Protein AF-A0A956E1Y5-F1 (afdb_monomer_lite)

Sequence (200 aa):
MRLKVLATNNNRGTMSEDMSEGKNVLAARLDEIHAIIKALEEEKRSIYAKALEGEDIGREVPEFMLEVLARPAPPQIEFPITIRGVAFGDRTALVKNADTGRLVKVRPCSGEQTYIGVMIGDVSLGSSFGFNRQTQVATIRPSYGNPVMWVPALGRFVLGVESWWGTVEAEDDMHDITDEDIANSPGLALLRRLTGDGAS

Radius of gyration: 30.17 Å; chains: 1; bounding box: 43×46×118 Å

pLDDT: mean 79.96, std 16.62, range [26.14, 97.88]

Structure (mmCIF, N/CA/C/O backbone):
data_AF-A0A956E1Y5-F1
#
_entry.id   AF-A0A956E1Y5-F1
#
loop_
_atom_site.group_PDB
_atom_site.id
_atom_site.type_symbol
_atom_site.label_atom_id
_atom_site.label_alt_id
_atom_site.label_comp_id
_atom_site.label_asym_id
_atom_site.label_entity_id
_atom_site.label_seq_id
_atom_site.pdbx_PDB_ins_code
_atom_site.Cartn_x
_atom_site.Cartn_y
_atom_site.Cartn_z
_atom_site.occupancy
_atom_site.B_iso_or_equiv
_atom_site.auth_seq_id
_atom_site.auth_comp_id
_atom_site.auth_asym_id
_atom_site.auth_atom_id
_atom_site.pdbx_PDB_model_num
ATOM 1 N N . MET A 1 1 ? 13.579 13.297 91.942 1.00 36.72 1 MET A N 1
ATOM 2 C CA . MET A 1 1 ? 13.982 13.809 90.614 1.00 36.72 1 MET A CA 1
ATOM 3 C C . MET A 1 1 ? 12.759 13.719 89.702 1.00 36.72 1 MET A C 1
ATOM 5 O O . MET A 1 1 ? 12.234 12.629 89.532 1.00 36.72 1 MET A O 1
ATOM 9 N N . ARG A 1 2 ? 12.203 14.861 89.273 1.00 37.66 2 ARG A N 1
ATOM 10 C CA . ARG A 1 2 ? 11.003 14.957 88.415 1.00 37.66 2 ARG A CA 1
ATOM 11 C C . ARG A 1 2 ? 11.401 14.740 86.954 1.00 37.66 2 ARG A C 1
ATOM 13 O O . ARG A 1 2 ? 12.364 15.368 86.534 1.00 37.66 2 ARG A O 1
ATOM 20 N N . LEU A 1 3 ? 10.599 14.018 86.171 1.00 26.14 3 LEU A N 1
ATOM 21 C CA . LEU A 1 3 ? 10.461 14.301 84.739 1.00 26.14 3 LEU A CA 1
ATOM 22 C C . LEU A 1 3 ? 9.062 13.918 84.243 1.00 26.14 3 LEU A C 1
ATOM 24 O O . LEU A 1 3 ? 8.647 12.765 84.285 1.00 26.14 3 LEU A O 1
ATOM 28 N N . LYS A 1 4 ? 8.335 14.963 83.831 1.00 36.84 4 LYS A N 1
ATOM 29 C CA . LYS A 1 4 ? 7.084 14.924 83.076 1.00 36.84 4 LYS A CA 1
ATOM 30 C C . LYS A 1 4 ? 7.361 14.293 81.710 1.00 36.84 4 LYS A C 1
ATOM 32 O O . LYS A 1 4 ? 8.259 14.763 81.017 1.00 36.84 4 LYS A O 1
ATOM 37 N N . VAL A 1 5 ? 6.546 13.333 81.287 1.00 34.41 5 VAL A N 1
ATOM 38 C CA . VAL A 1 5 ? 6.394 13.030 79.859 1.00 34.41 5 VAL A CA 1
ATOM 39 C C . VAL A 1 5 ? 5.328 13.987 79.332 1.00 34.41 5 VAL A C 1
ATOM 41 O O . VAL A 1 5 ? 4.147 13.856 79.644 1.00 34.41 5 VAL A O 1
ATOM 44 N N . LEU A 1 6 ? 5.783 15.028 78.635 1.00 34.66 6 LEU A N 1
ATOM 45 C CA . LEU A 1 6 ? 4.940 15.928 77.856 1.00 34.66 6 LEU A CA 1
ATOM 46 C C . LEU A 1 6 ? 4.571 15.244 76.538 1.00 34.66 6 LEU A C 1
ATOM 48 O O . LEU A 1 6 ? 5.402 14.591 75.912 1.00 34.66 6 LEU A O 1
ATOM 52 N N . ALA A 1 7 ? 3.310 15.414 76.153 1.00 44.31 7 ALA A N 1
ATOM 53 C CA . ALA A 1 7 ? 2.740 14.973 74.893 1.00 44.31 7 ALA A CA 1
ATOM 54 C C . ALA A 1 7 ? 3.518 15.505 73.679 1.00 44.31 7 ALA A C 1
ATOM 56 O O . ALA A 1 7 ? 3.903 16.674 73.651 1.00 44.31 7 ALA A O 1
ATOM 57 N N . THR A 1 8 ? 3.638 14.684 72.635 1.00 36.62 8 THR A N 1
ATOM 58 C CA . THR A 1 8 ? 3.903 15.151 71.271 1.00 36.62 8 THR A CA 1
ATOM 59 C C . THR A 1 8 ? 2.871 14.580 70.302 1.00 36.62 8 THR A C 1
ATOM 61 O O . THR A 1 8 ? 2.915 13.431 69.881 1.00 36.62 8 THR A O 1
ATOM 64 N N . ASN A 1 9 ? 1.909 15.457 70.024 1.00 39.66 9 ASN A N 1
ATOM 65 C CA . ASN A 1 9 ? 1.241 15.756 68.762 1.00 39.66 9 ASN A CA 1
ATOM 66 C C . ASN A 1 9 ? 0.901 14.635 67.768 1.00 39.66 9 ASN A C 1
ATOM 68 O O . ASN A 1 9 ? 1.710 14.122 67.000 1.00 39.66 9 ASN A O 1
ATOM 72 N N . ASN A 1 10 ? -0.414 14.455 67.707 1.00 47.81 10 ASN A N 1
ATOM 73 C CA . ASN A 1 10 ? -1.247 14.021 66.601 1.00 47.81 10 ASN A CA 1
ATOM 74 C C . ASN A 1 10 ? -0.958 14.853 65.325 1.00 47.81 10 ASN A C 1
ATOM 76 O O . ASN A 1 10 ? -1.279 16.037 65.291 1.00 47.81 10 ASN A O 1
ATOM 80 N N . ASN A 1 11 ? -0.356 14.265 64.283 1.00 47.34 11 ASN A N 1
ATOM 81 C CA . ASN A 1 11 ? -0.216 14.918 62.966 1.00 47.34 11 ASN A CA 1
ATOM 82 C C . ASN A 1 11 ? -0.325 13.925 61.789 1.00 47.34 11 ASN A C 1
ATOM 84 O O . ASN A 1 11 ? 0.440 13.988 60.833 1.00 47.34 11 ASN A O 1
ATOM 88 N N . ARG A 1 12 ? -1.243 12.950 61.879 1.00 46.34 12 ARG A N 1
ATOM 89 C CA . ARG A 1 12 ? -1.533 11.997 60.783 1.00 46.34 12 ARG A CA 1
ATOM 90 C C . ARG A 1 12 ? -2.802 12.320 59.983 1.00 46.34 12 ARG A C 1
ATOM 92 O O . ARG A 1 12 ? -3.085 11.605 59.033 1.00 46.34 12 ARG A O 1
ATOM 99 N N . GLY A 1 13 ? -3.546 13.368 60.347 1.00 46.97 13 GLY A N 1
ATOM 100 C CA . GLY A 1 13 ? -4.797 13.743 59.672 1.00 46.97 13 GLY A CA 1
ATOM 101 C C . GLY A 1 13 ? -4.624 14.603 58.415 1.00 46.97 13 GLY A C 1
ATOM 102 O O . GLY A 1 13 ? -5.479 14.571 57.546 1.00 46.97 13 GLY A O 1
ATOM 103 N N . THR A 1 14 ? -3.511 15.326 58.275 1.00 49.88 14 THR A N 1
ATOM 104 C CA . THR A 1 14 ? -3.363 16.377 57.250 1.00 49.88 14 THR A CA 1
ATOM 105 C C . THR A 1 14 ? -2.829 15.872 55.905 1.00 49.88 14 THR A C 1
ATOM 107 O O . THR A 1 14 ? -3.241 16.362 54.862 1.00 49.88 14 THR A O 1
ATOM 110 N N . MET A 1 15 ? -1.980 14.834 55.881 1.00 44.03 15 MET A N 1
ATOM 111 C CA . MET A 1 15 ? -1.403 14.325 54.622 1.00 44.03 15 MET A CA 1
ATOM 112 C C . MET A 1 15 ? -2.402 13.585 53.716 1.00 44.03 15 MET A C 1
ATOM 114 O O . MET A 1 15 ? -2.195 13.543 52.506 1.00 44.03 15 MET A O 1
ATOM 118 N N . SER A 1 16 ? -3.451 12.956 54.259 1.00 53.12 16 SER A N 1
ATOM 119 C CA . SER A 1 16 ? -4.435 12.239 53.431 1.00 53.12 16 SER A CA 1
ATOM 120 C C . SER A 1 16 ? -5.440 13.176 52.764 1.00 53.12 16 SER A C 1
ATOM 122 O O . SER A 1 16 ? -5.870 12.890 51.648 1.00 53.12 16 SER A O 1
ATOM 124 N N . GLU A 1 17 ? -5.788 14.284 53.422 1.00 52.25 17 GLU A N 1
ATOM 125 C CA . GLU A 1 17 ? -6.693 15.303 52.880 1.00 52.25 17 GLU A CA 1
ATOM 126 C C . GLU A 1 17 ? -5.995 16.107 51.772 1.00 52.25 17 GLU A C 1
ATOM 128 O O . GLU A 1 17 ? -6.508 16.118 50.652 1.00 52.25 17 GLU A O 1
ATOM 133 N N . ASP A 1 18 ? -4.764 16.589 51.996 1.00 55.16 18 ASP A N 1
ATOM 134 C CA . ASP A 1 18 ? -3.954 17.312 50.990 1.00 55.16 18 ASP A CA 1
ATOM 135 C C . ASP A 1 18 ? -3.708 16.490 49.707 1.00 55.16 18 ASP A C 1
ATOM 137 O O . ASP A 1 18 ? -3.752 17.003 48.587 1.00 55.16 18 ASP A O 1
ATOM 141 N N . MET A 1 19 ? -3.478 15.179 49.841 1.00 51.59 19 MET A N 1
ATOM 142 C CA . MET A 1 19 ? -3.276 14.274 48.698 1.00 51.59 19 MET A CA 1
ATOM 143 C C . MET A 1 19 ? -4.576 13.974 47.938 1.00 51.59 19 MET A C 1
ATOM 145 O O . MET A 1 19 ? -4.533 13.657 46.745 1.00 51.59 19 MET A O 1
ATOM 149 N N . SER A 1 20 ? -5.727 14.030 48.614 1.00 58.56 20 SER A N 1
ATOM 150 C CA . SER A 1 20 ? -7.042 13.881 47.980 1.00 58.56 20 SER A CA 1
ATOM 151 C C . SER A 1 20 ? -7.455 15.160 47.249 1.00 58.56 20 SER A C 1
ATOM 153 O O . SER A 1 20 ? -7.957 15.099 46.127 1.00 58.56 20 SER A O 1
ATOM 155 N N . GLU A 1 21 ? -7.135 16.315 47.829 1.00 60.28 21 GLU A N 1
ATOM 156 C CA . GLU A 1 21 ? -7.417 17.634 47.275 1.00 60.28 21 GLU A CA 1
ATOM 157 C C . GLU A 1 21 ? -6.534 17.912 46.051 1.00 60.28 21 GLU A C 1
ATOM 159 O O . GLU A 1 21 ? -7.044 18.272 44.990 1.00 60.28 21 GLU A O 1
ATOM 164 N N . GLY A 1 22 ? -5.240 17.573 46.114 1.00 64.00 22 GLY A N 1
ATOM 165 C CA . GLY A 1 22 ? -4.337 17.636 44.960 1.00 64.00 22 GLY A CA 1
ATOM 166 C C . GLY A 1 22 ? -4.757 16.737 43.786 1.00 64.00 22 GLY A C 1
ATOM 167 O O . GLY A 1 22 ? -4.628 17.133 42.627 1.00 64.00 22 GLY A O 1
ATOM 168 N N . LYS A 1 23 ? -5.319 15.547 44.052 1.00 63.31 23 LYS A N 1
ATOM 169 C CA . LYS A 1 23 ? -5.868 14.666 43.001 1.00 63.31 23 LYS A CA 1
ATOM 170 C C . LYS A 1 23 ? -7.118 15.249 42.345 1.00 63.31 23 LYS A C 1
ATOM 172 O O . LYS A 1 23 ? -7.248 15.156 41.128 1.00 63.31 23 LYS A O 1
ATOM 177 N N . ASN A 1 24 ? -7.998 15.872 43.126 1.00 72.81 24 ASN A N 1
ATOM 178 C CA . ASN A 1 24 ? -9.205 16.515 42.608 1.00 72.81 24 ASN A CA 1
ATOM 179 C C . ASN A 1 24 ? -8.874 17.748 41.754 1.00 72.81 24 ASN A C 1
ATOM 181 O O . ASN A 1 24 ? -9.484 17.945 40.706 1.00 72.81 24 ASN A O 1
ATOM 185 N N . VAL A 1 25 ? -7.857 18.527 42.140 1.00 81.62 25 VAL A N 1
ATOM 186 C CA . VAL A 1 25 ? -7.367 19.667 41.346 1.00 81.62 25 VAL A CA 1
ATOM 187 C C . VAL A 1 25 ? -6.763 19.207 40.015 1.00 81.62 25 VAL A C 1
ATOM 189 O O . VAL A 1 25 ? -7.033 19.807 38.975 1.00 81.62 25 VAL A O 1
ATOM 192 N N . LEU A 1 26 ? -5.973 18.128 40.016 1.00 80.25 26 LEU A N 1
ATOM 193 C CA . LEU A 1 26 ? -5.409 17.569 38.783 1.00 80.25 26 LEU A CA 1
ATOM 194 C C . LEU A 1 26 ? -6.485 16.987 37.858 1.00 80.25 26 LEU A C 1
ATOM 196 O O . LEU A 1 26 ? -6.391 17.173 36.648 1.00 80.25 26 LEU A O 1
ATOM 200 N N . ALA A 1 27 ? -7.508 16.328 38.410 1.00 79.81 27 ALA A N 1
ATOM 201 C CA . ALA A 1 27 ? -8.639 15.816 37.638 1.00 79.81 27 ALA A CA 1
ATOM 202 C C . ALA A 1 27 ? -9.440 16.952 36.982 1.00 79.81 27 ALA A C 1
ATOM 204 O O . ALA A 1 27 ? -9.663 16.919 35.777 1.00 79.81 27 ALA A O 1
ATOM 205 N N . ALA A 1 28 ? -9.767 18.006 37.736 1.00 85.06 28 ALA A N 1
ATOM 206 C CA . ALA A 1 28 ? -10.465 19.174 37.199 1.00 85.06 28 ALA A CA 1
ATOM 207 C C . ALA A 1 28 ? -9.663 19.872 36.086 1.00 85.06 28 ALA A C 1
ATOM 209 O O . ALA A 1 28 ? -10.218 20.254 35.058 1.00 85.06 28 ALA A O 1
ATOM 210 N N . ARG A 1 29 ? -8.339 19.988 36.255 1.00 87.31 29 ARG A N 1
ATOM 211 C CA . ARG A 1 29 ? -7.455 20.546 35.222 1.00 87.31 29 ARG A CA 1
ATOM 212 C C . ARG A 1 29 ? -7.380 19.660 33.977 1.00 87.31 29 ARG A C 1
ATOM 214 O O . ARG A 1 29 ? -7.256 20.175 32.871 1.00 87.31 29 ARG A O 1
ATOM 221 N N . LEU A 1 30 ? -7.441 18.340 34.142 1.00 82.75 30 LEU A N 1
ATOM 222 C CA . LEU A 1 30 ? -7.482 17.401 33.024 1.00 82.75 30 LEU A CA 1
ATOM 223 C C . LEU A 1 30 ? -8.796 17.530 32.237 1.00 82.75 30 LEU A C 1
ATOM 225 O O . LEU A 1 30 ? -8.766 17.555 31.009 1.00 82.75 30 LEU A O 1
ATOM 229 N N . ASP A 1 31 ? -9.924 17.684 32.930 1.00 87.12 31 ASP A N 1
ATOM 230 C CA . ASP A 1 31 ? -11.232 17.911 32.306 1.00 87.12 31 ASP A CA 1
ATOM 231 C C . ASP A 1 31 ? -11.276 19.236 31.532 1.00 87.12 31 ASP A C 1
ATOM 233 O O . ASP A 1 31 ? -11.790 19.288 30.413 1.00 87.12 31 ASP A O 1
ATOM 237 N N . GLU A 1 32 ? -10.673 20.295 32.079 1.00 91.06 32 GLU A N 1
ATOM 238 C CA . GLU A 1 32 ? -10.526 21.581 31.392 1.00 91.06 32 GLU A CA 1
ATOM 239 C C . GLU A 1 32 ? -9.679 21.449 30.115 1.00 91.06 32 GLU A C 1
ATOM 241 O O . GLU A 1 32 ? -10.074 21.932 29.053 1.00 91.06 32 GLU A O 1
ATOM 246 N N . ILE A 1 33 ? -8.554 20.727 30.178 1.00 86.62 33 ILE A N 1
ATOM 247 C CA . ILE A 1 33 ? -7.717 20.441 29.002 1.00 86.62 33 ILE A CA 1
ATOM 248 C C . ILE A 1 33 ? -8.511 19.664 27.943 1.00 86.62 33 ILE A C 1
ATOM 250 O O . ILE A 1 33 ? -8.457 20.018 26.765 1.00 86.62 33 ILE A O 1
ATOM 254 N N . HIS A 1 34 ? -9.280 18.644 28.334 1.00 83.25 34 HIS A N 1
ATOM 255 C CA . HIS A 1 34 ? -10.128 17.897 27.402 1.00 83.25 34 HIS A CA 1
ATOM 256 C C . HIS A 1 34 ? -11.199 18.782 26.751 1.00 83.25 34 HIS A C 1
ATOM 258 O O . HIS A 1 34 ? -11.454 18.654 25.551 1.00 83.25 34 HIS A O 1
ATOM 264 N N . ALA A 1 35 ? -11.803 19.703 27.506 1.00 87.62 35 ALA A N 1
ATOM 265 C CA . ALA A 1 35 ? -12.774 20.652 26.970 1.00 87.62 35 ALA A CA 1
ATOM 266 C C . ALA A 1 35 ? -12.139 21.598 25.936 1.00 87.62 35 ALA A C 1
ATOM 268 O O . ALA A 1 35 ? -12.725 21.822 24.875 1.00 87.62 35 ALA A O 1
ATOM 269 N N . ILE A 1 36 ? -10.926 22.093 26.206 1.00 88.75 36 ILE A N 1
ATOM 270 C CA . ILE A 1 36 ? -10.166 22.942 25.277 1.00 88.75 36 ILE A CA 1
ATOM 271 C C . ILE A 1 36 ? -9.816 22.174 23.998 1.00 88.75 36 ILE A C 1
ATOM 273 O O . ILE A 1 36 ? -10.056 22.684 22.906 1.00 88.75 36 ILE A O 1
ATOM 277 N N . ILE A 1 37 ? -9.301 20.944 24.112 1.00 82.69 37 ILE A N 1
ATOM 278 C CA . ILE A 1 37 ? -8.979 20.097 22.950 1.00 82.69 37 ILE A CA 1
ATOM 279 C C . ILE A 1 37 ? -10.218 19.917 22.071 1.00 82.69 37 ILE A C 1
ATOM 281 O O . ILE A 1 37 ? -10.158 20.157 20.867 1.00 82.69 37 ILE A O 1
ATOM 285 N N . LYS A 1 38 ? -11.361 19.583 22.676 1.00 84.38 38 LYS A N 1
ATOM 286 C CA . LYS A 1 38 ? -12.621 19.399 21.951 1.00 84.38 38 LYS A CA 1
ATOM 287 C C . LYS A 1 38 ? -13.068 20.672 21.222 1.00 84.38 38 LYS A C 1
ATOM 289 O O . LYS A 1 38 ? -13.519 20.593 20.081 1.00 84.38 38 LYS A O 1
ATOM 294 N N . ALA A 1 39 ? -12.951 21.835 21.864 1.00 88.31 39 ALA A N 1
ATOM 295 C CA . ALA A 1 39 ? -13.301 23.114 21.248 1.00 88.31 39 ALA A CA 1
ATOM 296 C C . ALA A 1 39 ? -12.392 23.438 20.050 1.00 88.31 39 ALA A C 1
ATOM 298 O O . ALA A 1 39 ? -12.890 23.797 18.983 1.00 88.31 39 ALA A O 1
ATOM 299 N N . LEU A 1 40 ? -11.080 23.229 20.193 1.00 87.44 40 LEU A N 1
ATOM 300 C CA . LEU A 1 40 ? -10.106 23.422 19.114 1.00 87.44 40 LEU A CA 1
ATOM 301 C C . LEU A 1 40 ? -10.345 22.460 17.939 1.00 87.44 40 LEU A C 1
ATOM 303 O O . LEU A 1 40 ? -10.189 22.841 16.782 1.00 87.44 40 LEU A O 1
ATOM 307 N N . GLU A 1 41 ? -10.761 21.220 18.204 1.00 80.81 41 GLU A N 1
ATOM 308 C CA . GLU A 1 41 ? -11.132 20.258 17.159 1.00 80.81 41 GLU A CA 1
ATOM 309 C C . GLU A 1 41 ? -12.411 20.655 16.401 1.00 80.81 41 GLU A C 1
ATOM 311 O O . GLU A 1 41 ?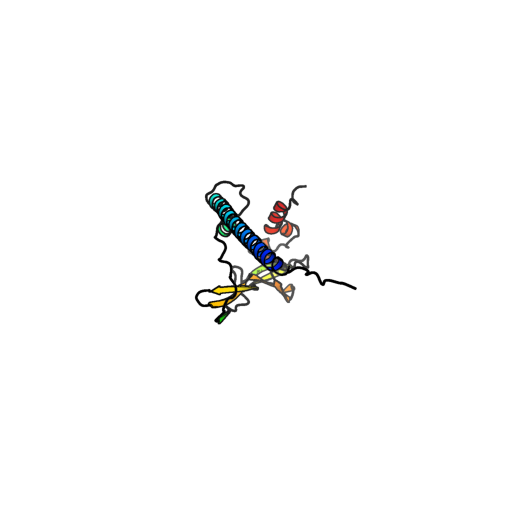 -12.541 20.365 15.210 1.00 80.81 41 GLU A O 1
ATOM 316 N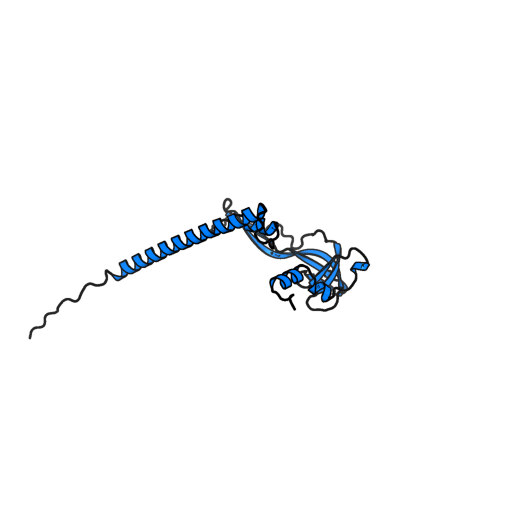 N . GLU A 1 42 ? -13.376 21.298 17.062 1.00 85.81 42 GLU A N 1
ATOM 317 C CA . GLU A 1 42 ? -14.572 21.871 16.424 1.00 85.81 42 GLU A CA 1
ATOM 318 C C . GLU A 1 42 ? -14.207 23.070 15.536 1.00 85.81 42 GLU A C 1
ATOM 320 O O . GLU A 1 42 ? -14.630 23.141 14.381 1.00 85.81 42 GLU A O 1
ATOM 325 N N . GLU A 1 43 ? -13.359 23.972 16.035 1.00 86.25 43 GLU A N 1
ATOM 326 C CA . GLU A 1 43 ? -12.870 25.131 15.282 1.00 86.25 43 GLU A CA 1
ATOM 327 C C . GLU A 1 43 ? -12.083 24.700 14.038 1.00 86.25 43 GLU A C 1
ATOM 329 O O . GLU A 1 43 ? -12.380 25.142 12.926 1.00 86.25 43 GLU A O 1
ATOM 334 N N . LYS A 1 44 ? -11.148 23.756 14.199 1.00 82.69 44 LYS A N 1
ATOM 335 C CA . LYS A 1 44 ? -10.380 23.160 13.098 1.00 82.69 44 LYS A CA 1
ATOM 336 C C . LYS A 1 44 ? -11.295 22.592 12.005 1.00 82.69 44 LYS A C 1
ATOM 338 O O . LYS A 1 44 ? -11.039 22.801 10.821 1.00 82.69 44 LYS A O 1
ATOM 343 N N . ARG A 1 45 ? -12.381 21.906 12.381 1.00 77.00 45 ARG A N 1
ATOM 344 C CA . ARG A 1 45 ? -13.372 21.366 11.431 1.00 77.00 45 ARG A CA 1
ATOM 345 C C . ARG A 1 45 ? -14.150 22.460 10.709 1.00 77.00 45 ARG A C 1
ATOM 347 O O . ARG A 1 45 ? -14.360 22.341 9.507 1.00 77.00 45 ARG A O 1
ATOM 354 N N . SER A 1 46 ? -14.541 23.521 11.412 1.00 81.00 46 SER A N 1
ATOM 355 C CA . SER A 1 46 ? -15.209 24.679 10.805 1.00 81.00 46 SER A CA 1
ATOM 356 C C . SER A 1 46 ? -14.337 25.329 9.728 1.00 81.00 46 SER A C 1
ATOM 358 O O . SER A 1 46 ? -14.822 25.638 8.643 1.00 81.00 46 SER A O 1
ATOM 360 N N . ILE A 1 47 ? -13.029 25.450 9.980 1.00 81.00 47 ILE A N 1
ATOM 361 C CA . ILE A 1 47 ? -12.066 25.954 8.992 1.00 81.00 47 ILE A CA 1
ATOM 362 C C . ILE A 1 47 ? -12.027 25.051 7.750 1.00 81.00 47 ILE A C 1
ATOM 364 O O . ILE A 1 47 ? -12.103 25.554 6.632 1.00 81.00 47 ILE A O 1
ATOM 368 N N . TYR A 1 48 ? -11.967 23.724 7.915 1.00 74.94 48 TYR A N 1
ATOM 369 C CA . TYR A 1 48 ? -11.974 22.802 6.771 1.00 74.94 48 TYR A CA 1
ATOM 370 C C . TYR A 1 48 ? -13.293 22.793 5.995 1.00 74.94 48 TYR A C 1
ATOM 372 O O . TYR A 1 48 ? -13.268 22.680 4.772 1.00 74.94 48 TYR A O 1
ATOM 380 N N . ALA A 1 49 ? -14.434 22.935 6.673 1.00 75.94 49 ALA A N 1
ATOM 381 C CA . ALA A 1 49 ? -15.734 23.034 6.014 1.00 75.94 49 ALA A CA 1
ATOM 382 C C . ALA A 1 49 ? -15.822 24.292 5.134 1.00 75.94 49 ALA A C 1
ATOM 384 O O . ALA A 1 49 ? -16.199 24.198 3.970 1.00 75.94 49 ALA A O 1
ATOM 385 N N . LYS A 1 50 ? -15.367 25.444 5.643 1.00 77.12 50 LYS A N 1
ATOM 386 C CA . LYS A 1 50 ? -15.289 26.695 4.868 1.00 77.12 50 LYS A CA 1
ATOM 387 C C . LYS A 1 50 ? -14.349 26.593 3.665 1.00 77.12 50 LYS A C 1
ATOM 389 O O . LYS A 1 50 ? -14.658 27.100 2.590 1.00 77.12 50 LYS A O 1
ATOM 394 N N . ALA A 1 51 ? -13.233 25.879 3.822 1.00 69.94 51 ALA A N 1
ATOM 395 C CA . ALA A 1 51 ? -12.309 25.584 2.726 1.00 69.94 51 ALA A CA 1
ATOM 396 C C . ALA A 1 51 ? -12.980 24.794 1.591 1.00 69.94 51 ALA A C 1
ATOM 398 O O . ALA A 1 51 ? -12.713 25.034 0.415 1.00 69.94 51 ALA A O 1
ATOM 399 N N . LEU A 1 52 ? -13.849 23.843 1.951 1.00 68.69 52 LEU A N 1
ATOM 400 C CA . LEU A 1 52 ? -14.613 23.030 1.006 1.00 68.69 52 LEU A CA 1
ATOM 401 C C . LEU A 1 52 ? -15.677 23.864 0.271 1.00 68.69 52 LEU A C 1
ATOM 403 O O . LEU A 1 52 ? -15.940 23.631 -0.904 1.00 68.69 52 LEU A O 1
ATOM 407 N N . GLU A 1 53 ? -16.246 24.870 0.940 1.00 74.94 53 GLU A N 1
ATOM 408 C CA . GLU A 1 53 ? -17.222 25.816 0.376 1.00 74.94 53 GLU A CA 1
ATOM 409 C C . GLU A 1 53 ? -16.598 26.871 -0.561 1.00 74.94 53 GLU A C 1
ATOM 411 O O . GLU A 1 53 ? -17.320 27.656 -1.177 1.00 74.94 53 GLU A O 1
ATOM 416 N N . GLY A 1 54 ? -15.271 26.864 -0.734 1.00 65.19 54 GLY A N 1
ATOM 417 C CA . GLY A 1 54 ? -14.570 27.695 -1.716 1.00 65.19 54 GLY A CA 1
ATOM 418 C C . GLY A 1 54 ? -13.985 29.002 -1.177 1.00 65.19 54 GLY A C 1
ATOM 419 O O . GLY A 1 54 ? -13.540 29.821 -1.984 1.00 65.19 54 GLY A O 1
ATOM 420 N N . GLU A 1 55 ? -13.933 29.210 0.146 1.00 61.34 55 GLU A N 1
ATOM 421 C CA . GLU A 1 55 ? -13.077 30.257 0.725 1.00 61.34 55 GLU A CA 1
ATOM 422 C C . GLU A 1 55 ? -11.600 29.867 0.535 1.00 61.34 55 GLU A C 1
ATOM 424 O O . GLU A 1 55 ? -11.133 28.848 1.047 1.00 61.34 55 GLU A O 1
ATOM 429 N N . ASP A 1 56 ? -10.860 30.666 -0.241 1.00 57.16 56 ASP A N 1
ATOM 430 C CA . ASP A 1 56 ? -9.448 30.422 -0.545 1.00 57.16 56 ASP A CA 1
ATOM 431 C C . ASP A 1 56 ? -8.571 30.673 0.691 1.00 57.16 56 ASP A C 1
ATOM 433 O O . ASP A 1 56 ? -8.128 31.789 0.960 1.00 57.16 56 ASP A O 1
ATOM 437 N N . ILE A 1 57 ? -8.336 29.613 1.463 1.00 54.09 57 ILE A N 1
ATOM 438 C CA . ILE A 1 57 ? -7.422 29.603 2.613 1.00 54.09 57 ILE A CA 1
ATOM 439 C C . ILE A 1 57 ? -5.992 29.157 2.244 1.00 54.09 57 ILE A C 1
ATOM 441 O O . ILE A 1 57 ? -5.252 28.697 3.112 1.00 54.09 57 ILE A O 1
ATOM 445 N N . GLY A 1 58 ? -5.575 29.298 0.978 1.00 53.22 58 GLY A N 1
ATOM 446 C CA . GLY A 1 58 ? -4.240 28.888 0.520 1.00 53.22 58 GLY A CA 1
ATOM 447 C C . GLY A 1 58 ? -4.232 27.431 0.065 1.00 53.22 58 GLY A C 1
ATOM 448 O O . GLY A 1 58 ? -3.770 26.528 0.762 1.00 53.22 58 GLY A O 1
ATOM 449 N N . ARG A 1 59 ? -4.817 27.199 -1.110 1.00 53.78 59 ARG A N 1
ATOM 450 C CA . ARG A 1 59 ? -5.160 25.883 -1.668 1.00 53.78 59 ARG A CA 1
ATOM 451 C C . ARG A 1 59 ? -3.936 25.003 -2.001 1.00 53.78 59 ARG A C 1
ATOM 453 O O . ARG A 1 59 ? -3.534 24.904 -3.154 1.00 53.78 59 ARG A O 1
ATOM 460 N N . GLU A 1 60 ? -3.394 24.303 -1.004 1.00 63.72 60 GLU A N 1
ATOM 461 C CA . GLU A 1 60 ? -2.411 23.209 -1.191 1.00 63.72 60 GLU A CA 1
ATOM 462 C C . GLU A 1 60 ? -2.954 21.816 -0.816 1.00 63.72 60 GLU A C 1
ATOM 464 O O . GLU A 1 60 ? -2.273 20.807 -0.995 1.00 63.72 60 GLU A O 1
ATOM 469 N N . VAL A 1 61 ? -4.194 21.725 -0.323 1.00 61.31 61 VAL A N 1
ATOM 470 C CA . VAL A 1 61 ? -4.799 20.458 0.118 1.00 61.31 61 VAL A CA 1
ATOM 471 C C . VAL A 1 61 ? -5.801 19.951 -0.929 1.00 61.31 61 VAL A C 1
ATOM 473 O O . VAL A 1 61 ? -6.763 20.660 -1.232 1.00 61.31 61 VAL A O 1
ATOM 476 N N . PRO A 1 62 ? -5.622 18.734 -1.481 1.00 68.94 62 PRO A N 1
ATOM 477 C CA . PRO A 1 62 ? -6.596 18.123 -2.384 1.00 68.94 62 PRO A CA 1
ATOM 478 C C . PRO A 1 62 ? -7.986 17.976 -1.748 1.00 68.94 62 PRO A C 1
ATOM 480 O O . PRO A 1 62 ? -8.105 17.690 -0.558 1.00 68.94 62 PRO A O 1
ATOM 483 N N . GLU A 1 63 ? -9.043 18.087 -2.553 1.00 65.62 63 GLU A N 1
ATOM 484 C CA . GLU A 1 63 ? -10.443 18.060 -2.092 1.00 65.62 63 GLU A CA 1
ATOM 485 C C . GLU A 1 63 ? -10.784 16.807 -1.268 1.00 65.62 63 GLU A C 1
ATOM 487 O O . GLU A 1 63 ? -11.353 16.910 -0.183 1.00 65.62 63 GLU A O 1
ATOM 492 N N . PHE A 1 64 ? -10.314 15.629 -1.691 1.00 69.38 64 PHE A N 1
ATOM 493 C CA . PHE A 1 64 ? -10.533 14.381 -0.950 1.00 69.38 64 PHE A CA 1
ATOM 494 C C . PHE A 1 64 ? -9.899 14.387 0.456 1.00 69.38 64 PHE A C 1
ATOM 496 O O . PHE A 1 64 ? -10.402 13.736 1.369 1.00 69.38 64 PHE A O 1
ATOM 503 N N . MET A 1 65 ? -8.793 15.114 0.655 1.00 69.50 65 MET A N 1
ATOM 504 C CA . MET A 1 65 ? -8.166 15.269 1.971 1.00 69.50 65 MET A CA 1
ATOM 505 C C . MET A 1 65 ? -8.976 16.220 2.849 1.00 69.50 65 MET A C 1
ATOM 507 O O . MET A 1 65 ? -9.141 15.943 4.035 1.00 69.50 65 MET A O 1
ATOM 511 N N . LEU A 1 66 ? -9.530 17.294 2.280 1.00 71.62 66 LEU A N 1
ATOM 512 C CA . LEU A 1 66 ? -10.438 18.192 2.998 1.00 71.62 66 LEU A CA 1
ATOM 513 C C . LEU A 1 66 ? -11.695 17.454 3.459 1.00 71.62 66 LEU A C 1
ATOM 515 O O . LEU A 1 66 ? -12.066 17.568 4.625 1.00 71.62 66 LEU A O 1
ATOM 519 N N . GLU A 1 67 ? -12.293 16.626 2.600 1.00 73.75 67 GLU A N 1
ATOM 520 C CA . GLU A 1 67 ? -13.432 15.786 2.981 1.00 73.75 67 GLU A CA 1
ATOM 521 C C . GLU A 1 67 ? -13.109 14.857 4.154 1.00 73.75 67 GLU A C 1
ATOM 523 O O . GLU A 1 67 ? -13.935 14.665 5.046 1.00 73.75 67 GLU A O 1
ATOM 528 N N . VAL A 1 68 ? -11.918 14.254 4.160 1.00 74.94 68 VAL A N 1
ATOM 529 C CA . VAL A 1 68 ? -11.487 13.368 5.248 1.00 74.94 68 VAL A CA 1
ATOM 530 C C . VAL A 1 68 ? -11.268 14.156 6.537 1.00 74.94 68 VAL A C 1
ATOM 532 O O . VAL A 1 68 ? -11.716 13.716 7.595 1.00 74.94 68 VAL A O 1
ATOM 535 N N . LEU A 1 69 ? -10.622 15.319 6.458 1.00 75.62 69 LEU A N 1
ATOM 536 C CA . LEU A 1 69 ? -10.298 16.160 7.611 1.00 75.62 69 LEU A CA 1
ATOM 537 C C . LEU A 1 69 ? -11.523 16.871 8.206 1.00 75.62 69 LEU A C 1
ATOM 539 O O . LEU A 1 69 ? -11.530 17.171 9.400 1.00 75.62 69 LEU A O 1
ATOM 543 N N . ALA A 1 70 ? -12.557 17.124 7.402 1.00 75.38 70 ALA A N 1
ATOM 544 C CA . ALA A 1 70 ? -13.817 17.718 7.843 1.00 75.38 70 ALA A CA 1
ATOM 545 C C . ALA A 1 70 ? -14.729 16.721 8.583 1.00 75.38 70 ALA A C 1
ATOM 547 O O . ALA A 1 70 ? -15.641 17.133 9.304 1.00 75.38 70 ALA A O 1
ATOM 548 N N . ARG A 1 71 ? -14.503 15.406 8.437 1.00 75.69 71 ARG A N 1
ATOM 549 C CA . ARG A 1 71 ? -15.307 14.390 9.132 1.00 75.69 71 ARG A CA 1
ATOM 550 C C . ARG A 1 71 ? -15.062 14.450 10.643 1.00 75.69 71 ARG A C 1
ATOM 552 O O . ARG A 1 71 ? -13.924 14.636 11.076 1.00 75.69 71 ARG A O 1
ATOM 559 N N . PRO A 1 72 ? -16.104 14.249 11.473 1.00 70.12 72 PRO A N 1
ATOM 560 C CA . PRO A 1 72 ? -15.898 14.057 12.900 1.00 70.12 72 PRO A CA 1
ATOM 561 C C . PRO A 1 72 ? -14.967 12.862 13.114 1.00 70.12 72 PRO A C 1
ATOM 563 O O . PRO A 1 72 ? -15.108 11.832 12.445 1.00 70.12 72 PRO A O 1
ATOM 566 N N . ALA A 1 73 ? -14.020 13.009 14.044 1.00 65.69 73 ALA A N 1
ATOM 567 C CA . ALA A 1 73 ? -13.147 11.912 14.426 1.00 65.69 73 ALA A CA 1
ATOM 568 C C . ALA A 1 73 ? -14.011 10.687 14.776 1.00 65.69 73 ALA A C 1
ATOM 570 O O . ALA A 1 73 ? -15.040 10.835 15.450 1.00 65.69 73 ALA A O 1
ATOM 571 N N . PRO A 1 74 ? -13.649 9.481 14.301 1.00 66.50 74 PRO A N 1
ATOM 572 C CA . PRO A 1 74 ? -14.396 8.291 14.662 1.00 66.50 74 PRO A CA 1
ATOM 573 C C . PRO A 1 74 ? -14.404 8.169 16.191 1.00 66.50 74 PRO A C 1
ATOM 575 O O . PRO A 1 74 ? -13.377 8.437 16.822 1.00 66.50 74 PRO A O 1
ATOM 578 N N . PRO A 1 75 ? -15.536 7.781 16.803 1.00 71.31 75 PRO A N 1
ATOM 579 C CA . PRO A 1 75 ? -15.626 7.677 18.250 1.00 71.31 75 PRO A CA 1
ATOM 580 C C . PRO A 1 75 ? -14.513 6.767 18.762 1.00 71.31 75 PRO A C 1
ATOM 582 O O . PRO A 1 75 ? -14.395 5.611 18.339 1.00 71.31 75 PRO A O 1
ATOM 585 N N . GLN A 1 76 ? -13.693 7.310 19.659 1.00 72.81 76 GLN A N 1
ATOM 586 C CA . GLN A 1 76 ? -12.544 6.613 20.214 1.00 72.81 76 GLN A CA 1
ATOM 587 C C . GLN A 1 76 ? -13.011 5.310 20.870 1.00 72.81 76 GLN A C 1
ATOM 589 O O . GLN A 1 76 ? -14.085 5.249 21.476 1.00 72.81 76 GLN A O 1
ATOM 594 N N . ILE A 1 77 ? -12.255 4.225 20.694 1.00 75.19 77 ILE A N 1
ATOM 595 C CA . ILE A 1 77 ? -12.576 2.959 21.355 1.00 75.19 77 ILE A CA 1
ATOM 596 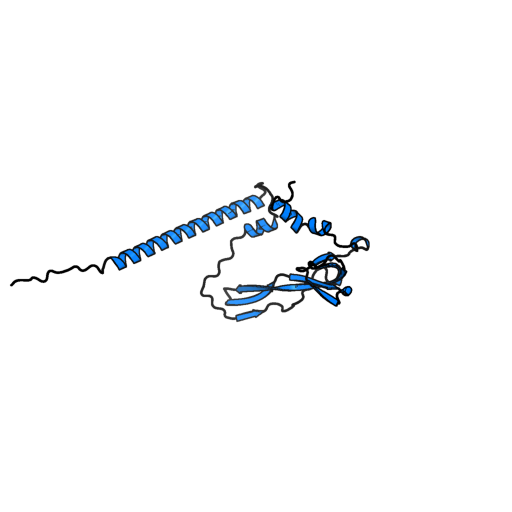C C . ILE A 1 77 ? -12.268 3.123 22.844 1.00 75.19 77 ILE A C 1
ATOM 598 O O . ILE A 1 77 ? -11.116 3.297 23.227 1.00 75.19 77 ILE A O 1
ATOM 602 N N . GLU A 1 78 ? -13.312 3.073 23.668 1.00 79.38 78 GLU A N 1
ATOM 603 C CA . GLU A 1 78 ? -13.204 3.13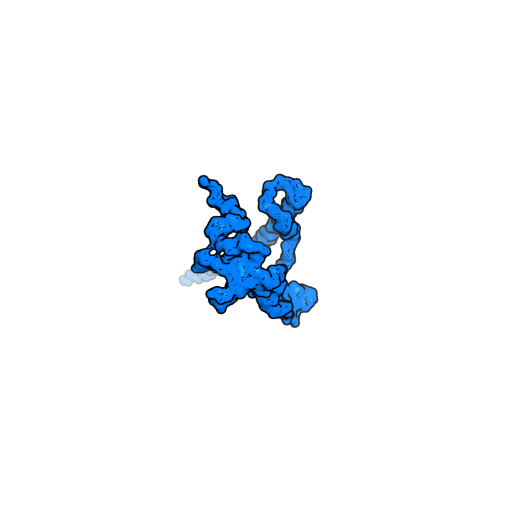4 25.124 1.00 79.38 78 GLU A CA 1
ATOM 604 C C . GLU A 1 78 ? -13.050 1.718 25.673 1.00 79.38 78 GLU A C 1
ATOM 606 O O . GLU A 1 78 ? -13.794 0.810 25.292 1.00 79.38 78 GLU A O 1
ATOM 611 N N . PHE A 1 79 ? -12.073 1.533 26.557 1.00 80.94 79 PHE A N 1
ATOM 612 C CA . PHE A 1 79 ? -11.795 0.253 27.195 1.00 80.94 79 PHE A CA 1
ATOM 613 C C . PHE A 1 79 ? -12.459 0.168 28.579 1.00 80.94 79 PHE A C 1
ATOM 615 O O . PHE A 1 79 ? -12.562 1.184 29.265 1.00 80.94 79 PHE A O 1
ATOM 622 N N . PRO A 1 80 ? -12.857 -1.039 29.025 1.00 88.25 80 PRO A N 1
ATOM 623 C CA . PRO A 1 80 ? -12.676 -2.335 28.362 1.00 88.25 80 PRO A CA 1
ATOM 624 C C . PRO A 1 80 ? -13.692 -2.592 27.235 1.00 88.25 80 PRO A C 1
ATOM 626 O O . PRO A 1 80 ? -14.858 -2.224 27.338 1.00 88.25 80 PRO A O 1
ATOM 629 N N . ILE A 1 81 ? -13.265 -3.302 26.183 1.00 87.88 81 ILE A N 1
ATOM 630 C CA . ILE A 1 81 ? -14.168 -3.832 25.149 1.00 87.88 81 ILE A CA 1
ATOM 631 C C . ILE A 1 81 ? -14.362 -5.338 25.323 1.00 87.88 81 ILE A C 1
ATOM 633 O O . ILE A 1 81 ? -13.429 -6.067 25.652 1.00 87.88 81 ILE A O 1
ATOM 637 N N . THR A 1 82 ? -15.575 -5.820 25.066 1.00 91.19 82 THR A N 1
ATOM 638 C CA . THR A 1 82 ? -15.870 -7.255 24.981 1.00 91.19 82 THR A CA 1
ATOM 639 C C . THR A 1 82 ? -15.980 -7.657 23.517 1.00 91.19 82 THR A C 1
ATOM 641 O O . THR A 1 82 ? -16.753 -7.057 22.773 1.00 91.19 82 THR A O 1
ATOM 644 N N . ILE A 1 83 ? -15.232 -8.685 23.117 1.00 93.38 83 ILE A N 1
ATOM 645 C CA . ILE A 1 83 ? -15.282 -9.266 21.771 1.00 93.38 83 ILE A CA 1
ATOM 646 C C . ILE A 1 83 ? -16.022 -10.602 21.862 1.00 93.38 83 ILE A C 1
ATOM 648 O O . ILE A 1 83 ? -15.561 -11.525 22.529 1.00 93.38 83 ILE A O 1
ATOM 652 N N . ARG A 1 84 ? -17.178 -10.702 21.200 1.00 94.62 84 ARG A N 1
ATOM 653 C CA . ARG A 1 84 ? -18.005 -11.920 21.140 1.00 94.62 84 ARG A CA 1
ATOM 654 C C . ARG A 1 84 ? -17.644 -12.844 19.984 1.00 94.62 84 ARG A C 1
ATOM 656 O O . ARG A 1 84 ? -18.010 -14.013 20.008 1.00 94.62 84 ARG A O 1
ATOM 663 N N . GLY A 1 85 ? -16.937 -12.334 18.981 1.00 93.00 85 GLY A N 1
ATOM 664 C CA . GLY A 1 85 ? -16.505 -13.120 17.834 1.00 93.00 85 GLY A CA 1
ATOM 665 C C . GLY A 1 85 ? -15.444 -12.403 17.014 1.00 93.00 85 GLY A C 1
ATOM 666 O O . GLY A 1 85 ? -15.349 -11.175 17.041 1.00 93.00 85 GLY A O 1
ATOM 667 N N . VAL A 1 86 ? -14.658 -13.187 16.277 1.00 92.31 86 VAL A N 1
ATOM 668 C CA . VAL A 1 86 ? -13.662 -12.694 15.323 1.00 92.31 86 VAL A CA 1
ATOM 669 C C . VAL A 1 86 ? -13.998 -13.259 13.952 1.00 92.31 86 VAL A C 1
ATOM 671 O O . VAL A 1 86 ? -14.019 -14.472 13.757 1.00 92.31 86 VAL A O 1
ATOM 674 N N . ALA A 1 87 ? -14.264 -12.366 13.007 1.00 89.88 87 ALA A N 1
ATOM 675 C CA . ALA A 1 87 ? -14.446 -12.686 11.605 1.00 89.88 87 ALA A CA 1
ATOM 676 C C . ALA A 1 87 ? -13.184 -12.308 10.825 1.00 89.88 87 ALA A C 1
ATOM 678 O O . ALA A 1 87 ? -12.602 -11.243 11.031 1.00 89.88 87 ALA A O 1
ATOM 679 N N . PHE A 1 88 ? -12.789 -13.165 9.895 1.00 86.31 88 PHE A N 1
ATOM 680 C CA . PHE A 1 88 ? -11.786 -12.832 8.892 1.00 86.31 88 PHE A CA 1
ATOM 681 C C . PHE A 1 88 ? -12.539 -12.480 7.614 1.00 86.31 88 PHE A C 1
ATOM 683 O O . PHE A 1 88 ? -13.368 -13.272 7.166 1.00 86.31 88 PHE A O 1
ATOM 690 N N . GLY A 1 89 ? -12.297 -11.284 7.074 1.00 76.88 89 GLY A N 1
ATOM 691 C CA . GLY A 1 89 ? -12.805 -10.893 5.760 1.00 76.88 89 GLY A CA 1
ATOM 692 C C . GLY A 1 89 ? -12.235 -11.774 4.647 1.00 76.88 89 GLY A C 1
ATOM 693 O O . GLY A 1 89 ? -11.447 -12.687 4.916 1.00 76.88 89 GLY A O 1
ATOM 694 N N . ASP A 1 90 ? -12.634 -11.494 3.404 1.00 69.94 90 ASP A N 1
ATOM 695 C CA . ASP A 1 90 ? -12.206 -12.274 2.241 1.00 69.94 90 ASP A CA 1
ATOM 696 C C . ASP A 1 90 ? -10.691 -12.499 2.245 1.00 69.94 90 ASP A C 1
ATOM 698 O O . ASP A 1 90 ? -9.882 -11.576 2.347 1.00 69.94 90 ASP A O 1
ATOM 702 N N . ARG A 1 91 ? -10.319 -13.782 2.206 1.00 61.94 91 ARG A N 1
ATOM 703 C CA . ARG A 1 91 ? -8.958 -14.284 2.445 1.00 61.94 91 ARG A CA 1
ATOM 704 C C . ARG A 1 91 ? -8.053 -14.185 1.220 1.00 61.94 91 ARG A C 1
ATOM 706 O O . ARG A 1 91 ? -7.044 -14.886 1.147 1.00 61.94 91 ARG A O 1
ATOM 713 N N . THR A 1 92 ? -8.419 -13.395 0.219 1.00 62.72 92 THR A N 1
ATOM 714 C CA . THR A 1 92 ? -7.636 -13.325 -1.010 1.00 62.72 92 THR A CA 1
ATOM 715 C C . THR A 1 92 ? -6.353 -12.555 -0.735 1.00 62.72 92 THR A C 1
ATOM 717 O O . THR A 1 92 ? -6.354 -11.331 -0.653 1.00 62.72 92 THR A O 1
ATOM 720 N N . ALA A 1 93 ? -5.250 -13.294 -0.587 1.00 69.62 93 ALA A N 1
ATOM 721 C CA . ALA A 1 93 ? -3.906 -12.729 -0.500 1.00 69.62 93 ALA A CA 1
ATOM 722 C C . ALA A 1 93 ? -3.527 -11.955 -1.771 1.00 69.62 93 ALA A C 1
ATOM 724 O O . ALA A 1 93 ? -2.647 -11.111 -1.710 1.00 69.62 93 ALA A O 1
ATOM 725 N N . LEU A 1 94 ? -4.203 -12.236 -2.889 1.00 83.81 94 LEU A N 1
ATOM 726 C CA . LEU A 1 94 ? -4.050 -11.559 -4.166 1.00 83.81 94 LEU A CA 1
ATOM 727 C C . LEU A 1 94 ? -5.416 -11.060 -4.646 1.00 83.81 94 LEU A C 1
ATOM 729 O O . LEU A 1 94 ? -6.336 -11.858 -4.835 1.00 83.81 94 LEU A O 1
ATOM 733 N N . VAL A 1 95 ? -5.533 -9.757 -4.866 1.00 86.62 95 VAL A N 1
ATOM 734 C CA . VAL A 1 95 ? -6.731 -9.101 -5.396 1.00 86.62 95 VAL A CA 1
ATOM 735 C C . VAL A 1 95 ? -6.434 -8.633 -6.814 1.00 86.62 95 VAL A C 1
ATOM 737 O O . VAL A 1 95 ? -5.400 -8.023 -7.063 1.00 86.62 95 VAL A O 1
ATOM 740 N N . LYS A 1 96 ? -7.329 -8.921 -7.763 1.00 87.56 96 LYS A N 1
ATOM 741 C CA . LYS A 1 96 ? -7.191 -8.377 -9.118 1.00 87.56 96 LYS A CA 1
ATOM 742 C C . LYS A 1 96 ? -7.426 -6.870 -9.081 1.00 87.56 96 LYS A C 1
ATOM 744 O O . LYS A 1 96 ? -8.427 -6.422 -8.526 1.00 87.56 96 LYS A O 1
ATOM 749 N N . ASN A 1 97 ? -6.532 -6.123 -9.707 1.00 87.50 97 ASN A N 1
ATOM 750 C CA . ASN A 1 97 ? -6.667 -4.690 -9.945 1.00 87.50 97 ASN A CA 1
ATOM 751 C C . ASN A 1 97 ? -6.953 -4.426 -11.436 1.00 87.50 97 ASN A C 1
ATOM 753 O O . ASN A 1 97 ? -7.019 -5.360 -12.240 1.00 87.50 97 ASN A O 1
ATOM 757 N N . ALA A 1 98 ? -7.139 -3.156 -11.801 1.00 89.31 98 ALA A N 1
ATOM 758 C CA . ALA A 1 98 ? -7.426 -2.756 -13.181 1.00 89.31 98 ALA A CA 1
ATOM 759 C C . ALA A 1 98 ? -6.321 -3.166 -14.172 1.00 89.31 98 ALA A C 1
ATOM 761 O O . ALA A 1 98 ? -6.603 -3.402 -15.344 1.00 89.31 98 ALA A O 1
ATOM 762 N N . ASP A 1 99 ? -5.087 -3.311 -13.685 1.00 92.44 99 ASP A N 1
ATOM 763 C CA . ASP A 1 99 ? -3.914 -3.587 -14.508 1.00 92.44 99 ASP A CA 1
ATOM 764 C C . ASP A 1 99 ? -3.540 -5.069 -14.569 1.00 92.44 99 ASP A C 1
ATOM 766 O O . ASP A 1 99 ? -2.570 -5.443 -15.221 1.00 92.44 99 ASP A O 1
ATOM 770 N N . THR A 1 100 ? -4.300 -5.948 -13.917 1.00 95.38 100 THR A N 1
ATOM 771 C CA . THR A 1 100 ? -3.985 -7.379 -13.869 1.00 95.38 100 THR A CA 1
ATOM 772 C C . THR A 1 100 ? -3.946 -7.993 -15.271 1.00 95.38 100 THR A C 1
ATOM 774 O O . THR A 1 100 ? -4.913 -7.927 -16.026 1.00 95.38 100 THR A O 1
ATOM 777 N N . GLY A 1 101 ? -2.830 -8.646 -15.597 1.00 95.25 101 GLY A N 1
ATOM 778 C CA . GLY A 1 101 ? -2.543 -9.246 -16.899 1.00 95.25 101 GLY A CA 1
ATOM 779 C C . GLY A 1 101 ? -1.841 -8.314 -17.889 1.00 95.25 101 GLY A C 1
ATOM 780 O O . GLY A 1 101 ? -1.445 -8.780 -18.956 1.00 95.25 101 GLY A O 1
ATOM 781 N N . ARG A 1 102 ? -1.659 -7.030 -17.559 1.00 96.25 102 ARG A N 1
ATOM 782 C CA . ARG A 1 102 ? -0.969 -6.069 -18.430 1.00 96.25 102 ARG A CA 1
ATOM 783 C C . ARG A 1 102 ? 0.544 -6.208 -18.331 1.00 96.25 102 ARG A C 1
ATOM 785 O O . ARG A 1 102 ? 1.083 -6.627 -17.302 1.00 96.25 102 ARG A O 1
ATOM 792 N N . LEU A 1 103 ? 1.217 -5.827 -19.413 1.00 97.06 103 LEU A N 1
ATOM 793 C CA . LEU A 1 103 ? 2.662 -5.660 -19.414 1.00 97.06 103 LEU A CA 1
ATOM 794 C C . LEU A 1 103 ? 3.038 -4.435 -18.588 1.00 97.06 103 LEU A C 1
ATOM 796 O O . LEU A 1 103 ? 2.369 -3.401 -18.625 1.00 97.06 103 LEU A O 1
ATOM 800 N N . VAL A 1 104 ? 4.123 -4.576 -17.842 1.00 96.88 104 VAL A N 1
ATOM 801 C CA . VAL A 1 104 ? 4.687 -3.512 -17.019 1.00 96.88 104 VAL A CA 1
ATOM 802 C C . VAL A 1 104 ? 6.189 -3.452 -17.218 1.00 96.88 104 VAL A C 1
ATOM 804 O O . VAL A 1 104 ? 6.844 -4.482 -17.394 1.00 96.88 104 VAL A O 1
ATOM 807 N N . LYS A 1 105 ? 6.741 -2.246 -17.138 1.00 96.38 105 LYS A N 1
ATOM 808 C CA . LYS A 1 105 ? 8.168 -2.042 -16.909 1.00 96.38 105 LYS A CA 1
ATOM 809 C C . LYS A 1 105 ? 8.422 -1.942 -15.415 1.00 96.38 105 LYS A C 1
ATOM 811 O O . LYS A 1 105 ? 7.626 -1.348 -14.692 1.00 96.38 105 LYS A O 1
ATOM 816 N N . VAL A 1 106 ? 9.504 -2.556 -14.956 1.00 96.81 106 VAL A N 1
ATOM 817 C CA . VAL A 1 106 ? 9.831 -2.704 -13.538 1.00 96.81 106 VAL A CA 1
ATOM 818 C C . VAL A 1 106 ? 11.321 -2.482 -13.343 1.00 96.81 106 VAL A C 1
ATOM 820 O O . VAL A 1 106 ? 12.137 -3.231 -13.875 1.00 96.81 106 VAL A O 1
ATOM 823 N N . ARG A 1 107 ? 11.681 -1.496 -12.528 1.00 96.69 107 ARG A N 1
ATOM 824 C CA . ARG A 1 107 ? 13.043 -1.257 -12.053 1.00 96.69 107 ARG A CA 1
ATOM 825 C C . ARG A 1 107 ? 13.076 -1.457 -10.536 1.00 96.69 107 ARG A C 1
ATOM 827 O O . ARG A 1 107 ? 12.559 -0.613 -9.804 1.00 96.69 107 ARG A O 1
ATOM 834 N N . PRO A 1 108 ? 13.638 -2.570 -10.030 1.00 95.75 108 PRO A N 1
ATOM 835 C CA . PRO A 1 108 ? 13.782 -2.786 -8.593 1.00 95.75 108 PRO A CA 1
ATOM 836 C C . PRO A 1 108 ? 14.576 -1.655 -7.935 1.00 95.75 108 PRO A C 1
ATOM 838 O O . PRO A 1 108 ? 15.594 -1.229 -8.470 1.00 95.75 108 PRO A O 1
ATOM 841 N N . CYS A 1 109 ? 14.182 -1.227 -6.736 1.00 93.75 109 CYS A N 1
ATOM 842 C CA . CYS A 1 109 ? 14.882 -0.175 -5.991 1.00 93.75 109 CYS A CA 1
ATOM 843 C C . CYS A 1 109 ? 16.335 -0.545 -5.649 1.00 93.75 109 CYS A C 1
ATOM 845 O O . CYS A 1 109 ? 17.150 0.329 -5.378 1.00 93.75 109 CYS A O 1
ATOM 847 N N . SER A 1 110 ? 16.668 -1.838 -5.652 1.00 90.50 110 SER A N 1
ATOM 848 C CA . SER A 1 110 ? 18.020 -2.344 -5.405 1.00 90.50 110 SER A CA 1
ATOM 849 C C . SER A 1 110 ? 18.933 -2.324 -6.637 1.00 90.50 110 SER A C 1
ATOM 851 O O . SER A 1 110 ? 20.038 -2.857 -6.560 1.00 90.50 110 SER A O 1
ATOM 853 N N . GLY A 1 111 ? 18.478 -1.817 -7.787 1.00 89.12 111 GLY A N 1
ATOM 854 C CA . GLY A 1 111 ? 19.245 -1.868 -9.029 1.00 89.12 111 GLY A CA 1
ATOM 855 C C . GLY A 1 111 ? 18.903 -0.768 -10.031 1.00 89.12 111 GLY A C 1
ATOM 856 O O . GLY A 1 111 ? 17.942 -0.014 -9.893 1.00 89.12 111 GLY A O 1
ATOM 857 N N . GLU A 1 112 ? 19.724 -0.690 -11.073 1.00 88.56 112 GLU A N 1
ATOM 858 C CA . GLU A 1 112 ? 19.602 0.334 -12.119 1.00 88.56 112 GLU A CA 1
ATOM 859 C C . GLU A 1 112 ? 18.891 -0.174 -13.377 1.00 88.56 112 GLU A C 1
ATOM 861 O O . GLU A 1 112 ? 18.419 0.610 -14.191 1.00 88.56 112 GLU A O 1
ATOM 866 N N . GLN A 1 113 ? 18.765 -1.493 -13.518 1.00 94.56 113 GLN A N 1
ATOM 867 C CA . GLN A 1 113 ? 18.195 -2.108 -14.707 1.00 94.56 113 GLN A CA 1
ATOM 868 C C . GLN A 1 113 ? 16.664 -2.153 -14.661 1.00 94.56 113 GLN A C 1
ATOM 870 O O . GLN A 1 113 ? 16.067 -2.549 -13.654 1.00 94.56 113 GLN A O 1
ATOM 875 N N . THR A 1 114 ? 16.051 -1.818 -15.795 1.00 96.69 114 THR A N 1
ATOM 876 C CA . THR A 1 114 ? 14.618 -1.994 -16.040 1.00 96.69 114 THR A CA 1
ATOM 877 C C . THR A 1 114 ? 14.356 -3.342 -16.707 1.00 96.69 114 THR A C 1
ATOM 879 O O . THR A 1 114 ? 15.131 -3.826 -17.531 1.00 96.69 114 THR A O 1
ATOM 882 N N . TYR A 1 115 ? 13.251 -3.969 -16.326 1.00 96.69 115 TYR A N 1
ATOM 883 C CA . TYR A 1 115 ? 12.806 -5.261 -16.823 1.00 96.69 115 TYR A CA 1
ATOM 884 C C . TYR A 1 115 ? 11.357 -5.176 -17.282 1.00 96.69 115 TYR A C 1
ATOM 886 O O . TYR A 1 115 ? 10.583 -4.370 -16.774 1.00 96.69 115 TYR A O 1
ATOM 894 N N . ILE A 1 116 ? 10.969 -6.078 -18.179 1.00 96.94 116 ILE A N 1
ATOM 895 C CA . ILE A 1 116 ? 9.564 -6.295 -18.518 1.00 96.94 116 ILE A CA 1
ATOM 896 C C . ILE A 1 116 ? 8.987 -7.384 -17.615 1.00 96.94 116 ILE A C 1
ATOM 898 O O . ILE A 1 116 ? 9.596 -8.439 -17.406 1.00 96.94 116 ILE A O 1
ATOM 902 N N . GLY A 1 117 ? 7.797 -7.124 -17.091 1.00 96.75 117 GLY A N 1
ATOM 903 C CA . GLY A 1 117 ? 7.019 -8.050 -16.287 1.00 96.75 117 GLY A CA 1
ATOM 904 C C . GLY A 1 117 ? 5.545 -8.059 -16.675 1.00 96.75 117 GLY A C 1
ATOM 905 O O . GLY A 1 117 ? 5.106 -7.366 -17.592 1.00 96.75 117 GLY A O 1
ATOM 906 N N . VAL A 1 118 ? 4.778 -8.861 -15.943 1.00 97.69 118 VAL A N 1
ATOM 907 C CA . VAL A 1 118 ? 3.319 -8.944 -16.047 1.00 97.69 118 VAL A CA 1
ATOM 908 C C . VAL A 1 118 ? 2.723 -8.592 -14.693 1.00 97.69 118 VAL A C 1
ATOM 910 O O . VAL A 1 118 ? 3.103 -9.183 -13.679 1.00 97.69 118 VAL A O 1
ATOM 913 N N . MET A 1 119 ? 1.782 -7.653 -14.669 1.00 97.56 119 MET A N 1
ATOM 914 C CA . MET A 1 119 ? 1.024 -7.320 -13.467 1.00 97.56 119 MET A CA 1
ATOM 915 C C . MET A 1 119 ? 0.127 -8.497 -13.074 1.00 97.56 119 MET A C 1
ATOM 917 O O . MET A 1 119 ? -0.675 -8.978 -13.873 1.00 97.56 119 MET A O 1
ATOM 921 N N . ILE A 1 120 ? 0.241 -8.964 -11.835 1.00 96.62 120 ILE A N 1
ATOM 922 C CA . ILE A 1 120 ? -0.509 -10.122 -11.328 1.00 96.62 120 ILE A CA 1
ATOM 923 C C . ILE A 1 120 ? -1.718 -9.684 -10.491 1.00 96.62 120 ILE A C 1
ATOM 925 O O . ILE A 1 120 ? -2.711 -10.408 -10.419 1.00 96.62 120 ILE A O 1
ATOM 929 N N . GLY A 1 121 ? -1.644 -8.499 -9.886 1.00 94.62 121 GLY A N 1
ATOM 930 C CA . GLY A 1 121 ? -2.668 -7.918 -9.021 1.00 94.62 121 GLY A CA 1
ATOM 931 C C . GLY A 1 121 ? -2.027 -7.235 -7.820 1.00 94.62 121 GLY A C 1
ATOM 932 O O . GLY A 1 121 ? -0.855 -6.871 -7.875 1.00 94.62 121 GLY A O 1
ATOM 933 N N . ASP A 1 122 ? -2.774 -7.123 -6.727 1.00 93.88 122 ASP A N 1
ATOM 934 C CA . ASP A 1 122 ? -2.310 -6.540 -5.472 1.00 93.88 122 ASP A CA 1
ATOM 935 C C . ASP A 1 122 ? -2.239 -7.592 -4.365 1.00 93.88 122 ASP A C 1
ATOM 937 O O . ASP A 1 122 ? -3.197 -8.331 -4.127 1.00 93.88 122 ASP A O 1
ATOM 941 N N . VAL A 1 123 ? -1.117 -7.625 -3.648 1.00 92.44 123 VAL A N 1
ATOM 942 C CA . VAL A 1 123 ? -0.958 -8.366 -2.396 1.00 92.44 123 VAL A CA 1
ATOM 943 C C . VAL A 1 123 ? -1.192 -7.448 -1.203 1.00 92.44 123 VAL A C 1
ATOM 945 O O . VAL A 1 123 ? -0.831 -6.275 -1.218 1.00 92.44 123 VAL A O 1
ATOM 948 N N . SER A 1 124 ? -1.784 -7.980 -0.141 1.00 90.56 124 SER A N 1
ATOM 949 C CA . SER A 1 124 ? -1.963 -7.237 1.107 1.00 90.56 124 SER A CA 1
ATOM 950 C C . SER A 1 124 ? -0.656 -7.148 1.895 1.00 90.56 124 SER A C 1
ATOM 952 O O . SER A 1 124 ? -0.098 -8.182 2.260 1.00 90.56 124 SER A O 1
ATOM 954 N N . LEU A 1 125 ? -0.200 -5.935 2.224 1.00 89.06 125 LEU A N 1
ATOM 955 C CA . LEU A 1 125 ? 0.977 -5.725 3.085 1.00 89.06 125 LEU A CA 1
ATOM 956 C C . LEU A 1 125 ? 0.646 -5.662 4.577 1.00 89.06 125 LEU A C 1
ATOM 958 O O . LEU A 1 125 ? 1.544 -5.717 5.413 1.00 89.06 125 LEU A O 1
ATOM 962 N N . GLY A 1 126 ? -0.631 -5.546 4.935 1.00 87.56 126 GLY A N 1
ATOM 963 C CA . GLY A 1 126 ? -1.038 -5.519 6.332 1.00 87.56 126 GLY A CA 1
ATOM 964 C C . GLY A 1 126 ? -2.423 -6.087 6.571 1.00 87.56 126 GLY A C 1
ATOM 965 O O . GLY A 1 126 ? -2.999 -6.806 5.753 1.00 87.56 126 GLY A O 1
ATOM 966 N N . SER A 1 127 ? -2.948 -5.800 7.753 1.00 87.50 127 SER A N 1
ATOM 967 C CA . SER A 1 127 ? -4.315 -6.131 8.121 1.00 87.50 127 SER A CA 1
ATOM 968 C C . SER A 1 127 ? -4.919 -4.985 8.913 1.00 87.50 127 SER A C 1
ATOM 970 O O . SER A 1 127 ? -4.282 -4.412 9.794 1.00 87.50 127 SER A O 1
ATOM 972 N N . SER A 1 128 ? -6.172 -4.676 8.609 1.00 87.31 128 SER A N 1
ATOM 973 C CA . SER A 1 128 ? -6.983 -3.714 9.338 1.00 87.31 128 SER A CA 1
ATOM 974 C C . SER A 1 128 ? -7.874 -4.437 10.342 1.00 87.31 128 SER A C 1
ATOM 976 O O . SER A 1 128 ? -8.418 -5.510 10.063 1.00 87.31 128 SER A O 1
ATOM 978 N N . PHE A 1 129 ? -8.025 -3.833 11.517 1.00 87.44 129 PHE A N 1
ATOM 979 C CA . PHE A 1 129 ? -8.924 -4.294 12.565 1.00 87.44 129 PHE A CA 1
ATOM 980 C C . PHE A 1 129 ? -10.134 -3.364 12.635 1.00 87.44 129 PHE A C 1
ATOM 982 O O . PHE A 1 129 ? -9.999 -2.169 12.887 1.00 87.44 129 PHE A O 1
ATOM 989 N N . GLY A 1 130 ? -11.324 -3.914 12.416 1.00 87.44 130 GLY A N 1
ATOM 990 C CA . GLY A 1 130 ? -12.590 -3.225 12.635 1.00 87.44 130 GLY A CA 1
ATOM 991 C C . GLY A 1 130 ? -13.340 -3.841 13.808 1.00 87.44 130 GLY A C 1
ATOM 992 O O . GLY A 1 130 ? -13.364 -5.060 13.951 1.00 87.44 130 GLY A O 1
ATOM 993 N N . PHE A 1 131 ? -13.999 -3.019 14.620 1.00 88.75 131 PHE A N 1
ATOM 994 C CA . PHE A 1 131 ? -14.846 -3.492 15.714 1.00 88.75 131 PHE A CA 1
ATOM 995 C C . PHE A 1 131 ? -16.254 -2.921 15.589 1.00 88.75 131 PHE A C 1
ATOM 997 O O . PHE A 1 131 ? -16.444 -1.705 15.559 1.00 88.75 131 PHE A O 1
ATOM 1004 N N . ASN A 1 132 ? -17.253 -3.800 15.532 1.00 87.88 132 ASN A N 1
ATOM 1005 C CA . ASN A 1 132 ? -18.650 -3.392 15.550 1.00 87.88 132 ASN A CA 1
ATOM 1006 C C . ASN A 1 132 ? -19.174 -3.433 16.994 1.00 87.88 132 ASN A C 1
ATOM 1008 O O . ASN A 1 132 ? -19.342 -4.507 17.567 1.00 87.88 132 ASN A O 1
ATOM 1012 N N . ARG A 1 133 ? -19.473 -2.262 17.572 1.00 84.12 133 ARG A N 1
ATOM 1013 C CA . ARG A 1 133 ? -19.929 -2.139 18.970 1.00 84.12 133 ARG A CA 1
ATOM 1014 C C . ARG A 1 133 ? -21.278 -2.810 19.248 1.00 84.12 133 ARG A C 1
ATOM 1016 O O . ARG A 1 133 ? -21.472 -3.306 20.351 1.00 84.12 133 ARG A O 1
ATOM 1023 N N . GLN A 1 134 ? -22.193 -2.834 18.276 1.00 88.12 134 GLN A N 1
ATOM 1024 C CA . GLN A 1 134 ? -23.542 -3.390 18.456 1.00 88.12 134 GLN A CA 1
ATOM 1025 C C . GLN A 1 134 ? -23.520 -4.920 18.510 1.00 88.12 134 GLN A C 1
ATOM 1027 O O . GLN A 1 134 ? -24.159 -5.529 19.360 1.00 88.12 134 GLN A O 1
ATOM 1032 N N . THR A 1 135 ? -22.757 -5.542 17.613 1.00 91.38 135 THR A N 1
ATOM 1033 C CA . THR A 1 135 ? -22.632 -7.009 17.534 1.00 91.38 135 THR A CA 1
ATOM 1034 C C . THR A 1 135 ? -21.507 -7.554 18.409 1.00 91.38 135 THR A C 1
ATOM 1036 O O . THR A 1 135 ? -21.459 -8.752 18.678 1.00 91.38 135 THR A O 1
ATOM 1039 N N . GLN A 1 136 ? -20.594 -6.683 18.850 1.00 91.56 136 GLN A N 1
ATOM 1040 C CA . GLN A 1 136 ? -19.353 -7.032 19.542 1.00 91.56 136 GLN A CA 1
ATOM 1041 C C . GLN A 1 136 ? -18.458 -7.984 18.730 1.00 91.56 136 GLN A C 1
ATOM 1043 O O . GLN A 1 136 ? -17.652 -8.726 19.292 1.00 91.56 136 GLN A O 1
ATOM 1048 N N . VAL A 1 137 ? -18.585 -7.965 17.401 1.00 93.06 137 VAL A N 1
ATOM 1049 C CA . VAL A 1 137 ? -17.758 -8.759 16.490 1.00 93.06 137 VAL A CA 1
ATOM 1050 C C . VAL A 1 137 ? -16.597 -7.911 15.983 1.00 93.06 137 VAL A C 1
ATOM 1052 O O . VAL A 1 137 ? -16.783 -6.806 15.462 1.00 93.06 137 VAL A O 1
ATOM 1055 N N . ALA A 1 138 ? -15.390 -8.450 16.123 1.00 92.12 138 ALA A N 1
ATOM 1056 C CA . ALA A 1 138 ? -14.193 -7.927 15.488 1.00 92.12 138 ALA A CA 1
ATOM 1057 C C . ALA A 1 138 ? -14.066 -8.500 14.072 1.00 92.12 138 ALA A C 1
ATOM 1059 O O . ALA A 1 138 ? -14.317 -9.682 13.849 1.00 92.12 138 ALA A O 1
ATOM 1060 N N . THR A 1 139 ? -13.667 -7.678 13.107 1.00 92.00 139 THR A N 1
ATOM 1061 C CA . THR A 1 139 ? -13.347 -8.120 11.750 1.00 92.00 139 THR A CA 1
ATOM 1062 C C . THR A 1 139 ? -11.916 -7.759 11.405 1.00 92.00 139 THR A C 1
ATOM 1064 O O . THR A 1 139 ? -11.537 -6.592 11.475 1.00 92.00 139 THR A O 1
ATOM 1067 N N . ILE A 1 140 ? -11.146 -8.755 10.987 1.00 89.31 140 ILE A N 1
ATOM 1068 C CA . ILE A 1 140 ? -9.796 -8.582 10.460 1.00 89.31 140 ILE A CA 1
ATOM 1069 C C . ILE A 1 140 ? -9.891 -8.653 8.941 1.00 89.31 140 ILE A C 1
ATOM 1071 O O . ILE A 1 140 ? -10.431 -9.624 8.406 1.00 89.31 140 ILE A O 1
ATOM 1075 N N . ARG A 1 141 ? -9.402 -7.630 8.239 1.00 88.00 141 ARG A N 1
ATOM 1076 C CA . ARG A 1 141 ? -9.401 -7.591 6.769 1.00 88.00 141 ARG A CA 1
ATOM 1077 C C . ARG A 1 141 ? -7.997 -7.312 6.244 1.00 88.00 141 ARG A C 1
ATOM 1079 O O . ARG A 1 141 ? -7.319 -6.479 6.845 1.00 88.00 141 ARG A O 1
ATOM 1086 N N . PRO A 1 142 ? -7.585 -7.931 5.127 1.00 86.25 142 PRO A N 1
ATOM 1087 C CA . PRO A 1 142 ? -6.405 -7.497 4.386 1.00 86.25 142 PRO A CA 1
ATOM 1088 C C . PRO A 1 142 ? -6.447 -5.980 4.133 1.00 86.25 142 PRO A C 1
ATOM 1090 O O . PRO A 1 142 ? -7.515 -5.415 3.887 1.00 86.25 142 PRO A O 1
ATOM 1093 N N . SER A 1 143 ? -5.308 -5.307 4.256 1.00 85.81 143 SER A N 1
ATOM 1094 C CA . SER A 1 143 ? -5.178 -3.868 4.021 1.00 85.81 143 SER A CA 1
ATOM 1095 C C . SER A 1 143 ? -3.827 -3.539 3.399 1.00 85.81 143 SER A C 1
ATOM 1097 O O . SER A 1 143 ? -2.883 -4.320 3.500 1.00 85.81 143 SER A O 1
ATOM 1099 N N . TYR A 1 144 ? -3.731 -2.347 2.806 1.00 85.88 144 TYR A N 1
ATOM 1100 C CA . TYR A 1 144 ? -2.549 -1.894 2.066 1.00 85.88 144 TYR A CA 1
ATOM 1101 C C . TYR A 1 144 ? -2.270 -2.796 0.861 1.00 85.88 144 TYR A C 1
ATOM 1103 O O . TYR A 1 144 ? -1.327 -3.586 0.862 1.00 85.88 144 TYR A O 1
ATOM 1111 N N . GLY A 1 145 ? -3.145 -2.701 -0.144 1.00 89.56 145 GLY A N 1
ATOM 1112 C CA . GLY A 1 145 ? -2.935 -3.361 -1.428 1.00 89.56 145 GLY A CA 1
ATOM 1113 C C . GLY A 1 145 ? -1.657 -2.838 -2.073 1.00 89.56 145 GLY A C 1
ATOM 1114 O O . GLY A 1 145 ? -1.459 -1.629 -2.176 1.00 89.56 145 GLY A O 1
ATOM 1115 N N . ASN A 1 146 ? -0.782 -3.757 -2.448 1.00 93.69 146 ASN A N 1
ATOM 1116 C CA . ASN A 1 146 ? 0.499 -3.461 -3.052 1.00 93.69 146 ASN A CA 1
ATOM 1117 C C . ASN A 1 146 ? 0.649 -4.262 -4.345 1.00 93.69 146 ASN A C 1
ATOM 1119 O O . ASN A 1 146 ? 0.564 -5.492 -4.282 1.00 93.69 146 ASN A O 1
ATOM 1123 N N . PRO A 1 147 ? 0.953 -3.604 -5.472 1.00 95.88 147 PRO A N 1
ATOM 1124 C CA . PRO A 1 147 ? 1.146 -4.274 -6.745 1.00 95.88 147 PRO A CA 1
ATOM 1125 C C . PRO A 1 147 ? 2.154 -5.416 -6.646 1.00 95.88 147 PRO A C 1
ATOM 1127 O O . PRO A 1 147 ? 3.188 -5.307 -5.983 1.00 95.88 147 PRO A O 1
ATOM 1130 N N . VAL A 1 148 ? 1.866 -6.519 -7.321 1.00 96.38 148 VAL A N 1
ATOM 1131 C CA . VAL A 1 148 ? 2.785 -7.639 -7.483 1.00 96.38 148 VAL A CA 1
ATOM 1132 C C . VAL A 1 148 ? 2.907 -7.976 -8.957 1.00 96.38 148 VAL A C 1
ATOM 1134 O O . VAL A 1 148 ? 1.923 -8.140 -9.679 1.00 96.38 148 VAL A O 1
ATOM 1137 N N . MET A 1 149 ? 4.151 -8.072 -9.407 1.00 97.62 149 MET A N 1
ATOM 1138 C CA . MET A 1 149 ? 4.498 -8.238 -10.810 1.00 97.62 149 MET A CA 1
ATOM 1139 C C . MET A 1 149 ? 5.368 -9.477 -10.948 1.00 97.62 149 MET A C 1
ATOM 1141 O O . MET A 1 149 ? 6.314 -9.664 -10.186 1.00 97.62 149 MET A O 1
ATOM 1145 N N . TRP A 1 150 ? 5.064 -10.342 -11.909 1.00 97.88 150 TRP A N 1
ATOM 1146 C CA . TRP A 1 150 ? 5.965 -11.427 -12.280 1.00 97.88 150 TRP A CA 1
ATOM 1147 C C . TRP A 1 150 ? 6.991 -10.896 -13.275 1.00 97.88 150 TRP A C 1
ATOM 1149 O O . TRP A 1 150 ? 6.604 -10.389 -14.327 1.00 97.88 150 TRP A O 1
ATOM 1159 N N . VAL A 1 151 ? 8.283 -11.022 -12.964 1.00 97.62 151 VAL A N 1
ATOM 1160 C CA . VAL A 1 151 ? 9.371 -10.555 -13.834 1.00 97.62 151 VAL A CA 1
ATOM 1161 C C . VAL A 1 151 ? 10.171 -11.768 -14.323 1.00 97.62 151 VAL A C 1
ATOM 1163 O O . VAL A 1 151 ? 11.028 -12.267 -13.589 1.00 97.62 151 VAL A O 1
ATOM 1166 N N . PRO A 1 152 ? 9.921 -12.264 -15.555 1.00 97.00 152 PRO A N 1
ATOM 1167 C CA . PRO A 1 152 ? 10.534 -13.494 -16.060 1.00 97.00 152 PRO A CA 1
ATOM 1168 C C . PRO A 1 152 ? 12.063 -13.466 -16.064 1.00 97.00 152 PRO A C 1
ATOM 1170 O O . PRO A 1 152 ? 12.688 -14.449 -15.677 1.00 97.00 152 PRO A O 1
ATOM 1173 N N . ALA A 1 153 ? 12.663 -12.332 -16.438 1.00 96.94 153 ALA A N 1
ATOM 1174 C CA . ALA A 1 153 ? 14.117 -12.168 -16.476 1.00 96.94 153 ALA A CA 1
ATOM 1175 C C . ALA A 1 153 ? 14.779 -12.312 -15.092 1.00 96.94 153 ALA A C 1
ATOM 1177 O O . ALA A 1 153 ? 15.929 -12.729 -15.002 1.00 96.94 153 ALA A O 1
ATOM 1178 N N . LEU A 1 154 ? 14.043 -12.004 -14.018 1.00 95.25 154 LEU A N 1
ATOM 1179 C CA . LEU A 1 154 ? 14.498 -12.167 -12.636 1.00 95.25 154 LEU A CA 1
ATOM 1180 C C . LEU A 1 154 ? 14.074 -13.512 -12.024 1.00 95.25 154 LEU A C 1
ATOM 1182 O O . LEU A 1 154 ? 14.520 -13.846 -10.929 1.00 95.25 154 LEU A O 1
ATOM 1186 N N . GLY A 1 155 ? 13.183 -14.262 -12.683 1.00 96.94 155 GLY A N 1
ATOM 1187 C CA . GLY A 1 155 ? 12.648 -15.530 -12.182 1.00 96.94 155 GLY A CA 1
ATOM 1188 C C . GLY A 1 155 ? 11.875 -15.408 -10.863 1.00 96.94 155 GLY A C 1
ATOM 1189 O O . GLY A 1 15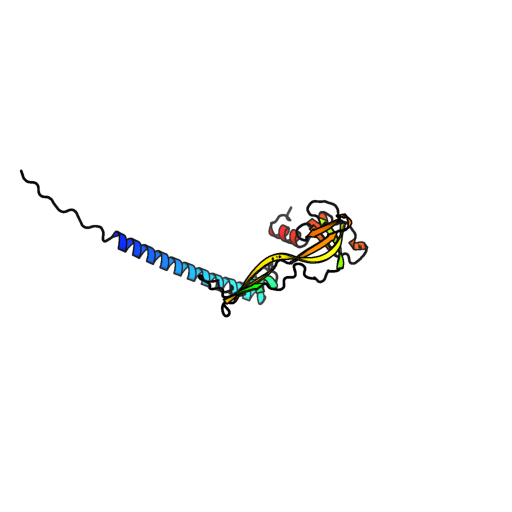5 ? 11.766 -16.390 -10.129 1.00 96.94 155 GLY A O 1
ATOM 1190 N N . ARG A 1 156 ? 11.364 -14.215 -10.529 1.00 96.50 156 ARG A N 1
ATOM 1191 C CA . ARG A 1 156 ? 10.668 -13.950 -9.263 1.00 96.50 156 ARG A CA 1
ATOM 1192 C C . ARG A 1 156 ? 9.544 -12.930 -9.411 1.00 96.50 156 ARG A C 1
ATOM 1194 O O . ARG A 1 156 ? 9.487 -12.165 -10.375 1.00 96.50 156 ARG A O 1
ATOM 1201 N N . PHE A 1 157 ? 8.687 -12.889 -8.396 1.00 96.12 157 PHE A N 1
ATOM 1202 C CA . PHE A 1 157 ? 7.778 -11.770 -8.195 1.00 96.12 157 PHE A CA 1
ATOM 1203 C C . PHE A 1 157 ? 8.536 -10.563 -7.634 1.00 96.12 157 PHE A C 1
ATOM 1205 O O . PHE A 1 157 ? 9.460 -10.717 -6.828 1.00 96.12 157 PHE A O 1
ATOM 1212 N N . VAL A 1 158 ? 8.128 -9.378 -8.069 1.00 96.94 158 VAL A N 1
ATOM 1213 C CA . VAL A 1 158 ? 8.602 -8.081 -7.590 1.00 96.94 158 VAL A CA 1
ATOM 1214 C C . VAL A 1 158 ? 7.408 -7.325 -7.021 1.00 96.94 158 VAL A C 1
ATOM 1216 O O . VAL A 1 158 ? 6.340 -7.283 -7.639 1.00 96.94 158 VAL A O 1
ATOM 1219 N N . LEU A 1 159 ? 7.577 -6.760 -5.828 1.00 96.25 159 LEU A N 1
ATOM 1220 C CA . LEU A 1 159 ? 6.545 -5.968 -5.161 1.00 96.25 159 LEU A CA 1
ATOM 1221 C C . LEU A 1 159 ? 6.629 -4.491 -5.579 1.00 96.25 159 LEU A C 1
ATOM 1223 O O . LEU A 1 159 ? 7.714 -3.946 -5.772 1.00 96.25 159 LEU A O 1
ATOM 1227 N N . GLY A 1 160 ? 5.484 -3.814 -5.666 1.00 95.44 160 GLY A N 1
ATOM 1228 C CA . GLY A 1 160 ? 5.415 -2.384 -5.974 1.00 95.44 160 GLY A CA 1
ATOM 1229 C C . GLY A 1 160 ? 6.238 -1.544 -4.996 1.00 95.44 160 GLY A C 1
ATOM 1230 O O . GLY A 1 160 ? 7.010 -0.700 -5.414 1.00 95.44 160 GLY A O 1
ATOM 1231 N N . VAL A 1 161 ? 6.176 -1.837 -3.697 1.00 94.38 161 VAL A N 1
ATOM 1232 C CA . VAL A 1 161 ? 6.961 -1.126 -2.670 1.00 94.38 161 VAL A CA 1
ATOM 1233 C C . VAL A 1 161 ? 8.487 -1.283 -2.803 1.00 94.38 161 VAL A C 1
ATOM 1235 O O . VAL A 1 161 ? 9.229 -0.458 -2.280 1.00 94.38 161 VAL A O 1
ATOM 1238 N N . GLU A 1 162 ? 8.978 -2.316 -3.494 1.00 95.12 162 GLU A N 1
ATOM 1239 C CA . GLU A 1 162 ? 10.419 -2.531 -3.720 1.00 95.12 162 GLU A CA 1
ATOM 1240 C C . GLU A 1 162 ? 10.861 -2.172 -5.146 1.00 95.12 162 GLU A C 1
ATOM 1242 O O . GLU A 1 162 ? 11.971 -2.530 -5.553 1.00 95.12 162 GLU A O 1
ATOM 1247 N N . SER A 1 163 ? 10.007 -1.508 -5.931 1.00 95.75 163 SER A N 1
ATOM 1248 C CA . SER A 1 163 ? 10.304 -1.179 -7.324 1.00 95.75 163 SER A CA 1
ATOM 1249 C C . SER A 1 163 ? 9.650 0.109 -7.811 1.00 95.75 163 SER A C 1
ATOM 1251 O O . SER A 1 163 ? 8.582 0.520 -7.369 1.00 95.75 163 SER A O 1
ATOM 1253 N N . TRP A 1 164 ? 10.282 0.715 -8.804 1.00 95.25 164 TRP A N 1
ATOM 1254 C CA . TRP A 1 164 ? 9.647 1.673 -9.693 1.00 95.25 164 TRP A CA 1
ATOM 1255 C C . TRP A 1 164 ? 9.002 0.898 -10.834 1.00 95.25 164 TRP A C 1
ATOM 1257 O O . TRP A 1 164 ? 9.619 -0.018 -11.382 1.00 95.25 164 TRP A O 1
ATOM 1267 N N . TRP A 1 165 ? 7.765 1.225 -11.193 1.00 94.88 165 TRP A N 1
ATOM 1268 C CA . TRP A 1 165 ? 7.056 0.495 -12.238 1.00 94.88 165 TRP A CA 1
ATOM 1269 C C . TRP A 1 165 ? 6.026 1.368 -12.954 1.00 94.88 165 TRP A C 1
ATOM 1271 O O . TRP A 1 165 ? 5.602 2.402 -12.439 1.00 94.88 165 TRP A O 1
ATOM 1281 N N . GLY A 1 166 ? 5.626 0.934 -14.146 1.00 93.81 166 GLY A N 1
ATOM 1282 C CA . GLY A 1 166 ? 4.556 1.550 -14.930 1.00 93.81 166 GLY A CA 1
ATOM 1283 C C . GLY A 1 166 ? 3.990 0.570 -15.953 1.00 93.81 166 GLY A C 1
ATOM 1284 O O . GLY A 1 166 ? 4.676 -0.381 -16.339 1.00 93.81 166 GLY A O 1
ATOM 1285 N N . THR A 1 167 ? 2.737 0.768 -16.369 1.00 94.81 167 THR A N 1
ATOM 1286 C CA . THR A 1 167 ? 2.133 -0.036 -17.439 1.00 94.81 167 THR A CA 1
ATOM 1287 C C . THR A 1 167 ? 2.762 0.302 -18.787 1.00 94.81 167 THR A C 1
ATOM 1289 O O . THR A 1 167 ? 3.224 1.418 -19.012 1.00 94.81 167 THR A O 1
ATOM 1292 N N . VAL A 1 168 ? 2.822 -0.697 -19.664 1.00 94.38 168 VAL A N 1
ATOM 1293 C CA . VAL A 1 168 ? 3.283 -0.557 -21.048 1.00 94.38 168 VAL A CA 1
ATOM 1294 C C . VAL A 1 168 ? 2.049 -0.651 -21.937 1.00 94.38 168 VAL A C 1
ATOM 1296 O O . VAL A 1 168 ? 1.438 -1.719 -22.025 1.00 94.38 168 VAL A O 1
ATOM 1299 N N . GLU A 1 169 ? 1.667 0.462 -22.558 1.00 91.12 169 GLU A N 1
ATOM 1300 C CA . GLU A 1 169 ? 0.498 0.557 -23.441 1.00 91.12 169 GLU A CA 1
ATOM 1301 C C . GLU A 1 169 ? 0.888 0.453 -24.913 1.00 91.12 169 GLU A C 1
ATOM 1303 O O . GLU A 1 169 ? 0.144 -0.105 -25.724 1.00 91.12 169 GLU A O 1
ATOM 1308 N N . ALA A 1 170 ? 2.066 0.975 -25.250 1.00 90.94 170 ALA A N 1
ATOM 1309 C CA . ALA A 1 170 ? 2.628 0.973 -26.591 1.00 90.94 170 ALA A CA 1
ATOM 1310 C C . ALA A 1 170 ? 4.124 0.621 -26.575 1.00 90.94 170 ALA A C 1
ATOM 1312 O O . ALA A 1 170 ? 4.774 0.592 -25.533 1.00 90.94 170 ALA A O 1
ATOM 1313 N N . GLU A 1 171 ? 4.682 0.367 -27.759 1.00 85.94 171 GLU A N 1
ATOM 1314 C CA . GLU A 1 171 ? 6.111 0.069 -27.934 1.00 85.94 171 GLU A CA 1
ATOM 1315 C C . GLU A 1 171 ? 7.007 1.211 -27.425 1.00 85.94 171 GLU A C 1
ATOM 1317 O O . GLU A 1 171 ? 8.031 0.960 -26.794 1.00 85.94 171 GLU A O 1
ATOM 1322 N N . ASP A 1 172 ? 6.563 2.461 -27.584 1.00 86.44 172 ASP A N 1
ATOM 1323 C CA . ASP A 1 172 ? 7.272 3.646 -27.090 1.00 86.44 172 ASP A CA 1
ATOM 1324 C C . ASP A 1 172 ? 7.416 3.664 -25.554 1.00 86.44 172 ASP A C 1
ATOM 1326 O O . ASP A 1 172 ? 8.353 4.267 -25.026 1.00 86.44 172 ASP A O 1
ATOM 1330 N N . ASP A 1 173 ? 6.550 2.960 -24.813 1.00 85.44 173 ASP A N 1
ATOM 1331 C CA . ASP A 1 173 ? 6.617 2.880 -23.348 1.00 85.44 173 ASP A CA 1
ATOM 1332 C C . ASP A 1 173 ? 7.706 1.921 -22.850 1.00 85.44 173 ASP A C 1
ATOM 1334 O O . ASP A 1 173 ? 8.023 1.925 -21.655 1.00 85.44 173 ASP A O 1
ATOM 1338 N N . MET A 1 174 ? 8.298 1.120 -23.746 1.00 84.56 174 MET A N 1
ATOM 1339 C CA . MET A 1 174 ? 9.296 0.090 -23.426 1.00 84.56 174 MET A CA 1
ATOM 1340 C C . MET A 1 174 ? 10.700 0.646 -23.139 1.00 84.56 174 MET A C 1
ATOM 1342 O O . MET A 1 174 ? 11.641 -0.132 -22.986 1.00 84.56 174 MET A O 1
ATOM 1346 N N . HIS A 1 175 ? 10.859 1.967 -23.049 1.00 88.94 175 HIS A N 1
ATOM 1347 C CA . HIS A 1 175 ? 12.099 2.591 -22.594 1.00 88.94 175 HIS A CA 1
ATOM 1348 C C . HIS A 1 175 ? 12.380 2.300 -21.110 1.00 88.94 175 HIS A C 1
ATOM 1350 O O . HIS A 1 175 ? 11.464 2.106 -20.300 1.00 88.94 175 HIS A O 1
ATOM 1356 N N . ASP A 1 176 ? 13.666 2.306 -20.754 1.00 92.81 176 ASP A N 1
ATOM 1357 C CA . ASP A 1 176 ? 14.129 2.105 -19.383 1.00 92.81 176 ASP A CA 1
ATOM 1358 C C . ASP A 1 176 ? 13.602 3.197 -18.441 1.00 92.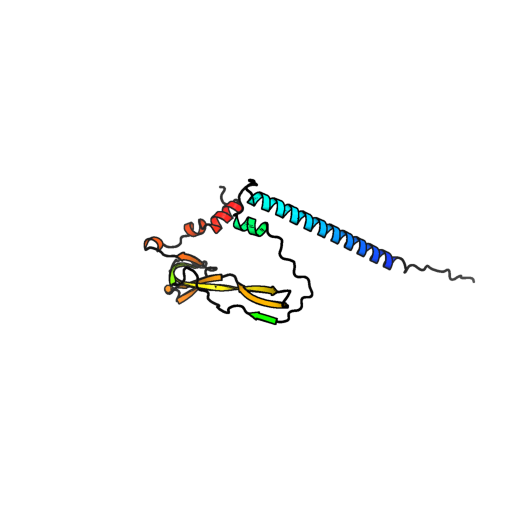81 176 ASP A C 1
ATOM 1360 O O . ASP A 1 176 ? 13.520 4.365 -18.810 1.00 92.81 176 ASP A O 1
ATOM 1364 N N . ILE A 1 177 ? 13.281 2.821 -17.200 1.00 92.94 177 ILE A N 1
ATOM 1365 C CA . ILE A 1 177 ? 12.981 3.768 -16.123 1.00 92.94 177 ILE A CA 1
ATOM 1366 C C . ILE A 1 177 ? 14.295 4.413 -15.678 1.00 92.94 177 ILE A C 1
ATOM 1368 O O . ILE A 1 177 ? 15.133 3.770 -15.034 1.00 92.94 177 ILE A O 1
ATOM 1372 N N . THR A 1 178 ? 14.465 5.691 -15.985 1.00 92.75 178 THR A N 1
ATOM 1373 C CA . THR A 1 178 ? 15.668 6.460 -15.659 1.00 92.75 178 THR A CA 1
ATOM 1374 C C . THR A 1 178 ? 15.591 7.092 -14.268 1.00 92.75 178 THR A C 1
ATOM 1376 O O . THR A 1 178 ? 14.535 7.159 -13.636 1.00 92.75 178 THR A O 1
ATOM 1379 N N . ASP A 1 179 ? 16.727 7.577 -13.766 1.00 90.88 179 ASP A N 1
ATOM 1380 C CA . ASP A 1 179 ? 16.755 8.349 -12.515 1.00 90.88 179 ASP A CA 1
ATOM 1381 C C . ASP A 1 179 ? 15.997 9.672 -12.640 1.00 90.88 179 ASP A C 1
ATOM 1383 O O . ASP A 1 179 ? 15.431 10.151 -11.658 1.00 90.88 179 ASP A O 1
ATOM 1387 N N . GLU A 1 180 ? 15.949 10.242 -13.847 1.00 89.81 180 GLU A N 1
ATOM 1388 C CA . GLU A 1 180 ? 15.160 11.432 -14.147 1.00 89.81 180 GLU A CA 1
ATOM 1389 C C . GLU A 1 180 ? 13.658 11.139 -14.032 1.00 89.81 180 GLU A C 1
ATOM 1391 O O . GLU A 1 180 ? 12.941 11.897 -13.377 1.00 89.81 180 GLU A O 1
ATOM 1396 N N . ASP A 1 181 ? 13.188 10.002 -14.555 1.00 89.12 181 ASP A N 1
ATOM 1397 C CA . ASP A 1 181 ? 11.788 9.574 -14.413 1.00 89.12 181 ASP A CA 1
ATOM 1398 C C . ASP A 1 181 ? 11.397 9.401 -12.940 1.00 89.12 181 ASP A C 1
ATOM 1400 O O . ASP A 1 181 ? 10.327 9.833 -12.504 1.00 89.12 181 ASP A O 1
ATOM 1404 N N . ILE A 1 182 ? 12.289 8.808 -12.142 1.00 89.56 182 ILE A N 1
ATOM 1405 C CA . ILE A 1 182 ? 12.086 8.623 -10.700 1.00 89.56 182 ILE A CA 1
ATOM 1406 C C . ILE A 1 182 ? 12.056 9.981 -9.989 1.00 89.56 182 ILE A C 1
ATOM 1408 O O . ILE A 1 182 ? 11.137 10.262 -9.214 1.00 89.56 182 ILE A O 1
ATOM 1412 N N . ALA A 1 183 ? 13.034 10.842 -10.272 1.00 86.50 183 ALA A N 1
ATOM 1413 C CA . ALA A 1 183 ? 13.153 12.186 -9.714 1.00 86.50 183 ALA A CA 1
ATOM 1414 C C . ALA A 1 183 ? 11.926 13.062 -10.013 1.00 86.50 183 ALA A C 1
ATOM 1416 O O . ALA A 1 183 ? 11.535 13.873 -9.168 1.00 86.50 183 ALA A O 1
ATOM 1417 N N . ASN A 1 184 ? 11.322 12.872 -11.185 1.00 85.56 184 ASN A N 1
ATOM 1418 C CA . ASN A 1 184 ? 10.147 13.601 -11.651 1.00 85.56 184 ASN A CA 1
ATOM 1419 C C . ASN A 1 184 ? 8.824 12.889 -11.338 1.00 85.56 184 ASN A C 1
ATOM 1421 O O . ASN A 1 184 ? 7.756 13.400 -11.684 1.00 85.56 184 ASN A O 1
ATOM 1425 N N . SER A 1 185 ? 8.859 11.740 -10.655 1.00 85.94 185 SER A N 1
ATOM 1426 C CA . SER A 1 185 ? 7.640 11.041 -10.253 1.00 85.94 185 SER A CA 1
ATOM 1427 C C . SER A 1 185 ? 6.756 11.953 -9.382 1.00 85.94 185 SER A C 1
ATOM 1429 O O . SER A 1 185 ? 7.275 12.641 -8.497 1.00 85.94 185 SER A O 1
ATOM 1431 N N . PRO A 1 186 ? 5.419 11.974 -9.574 1.00 78.69 186 PRO A N 1
ATOM 1432 C CA . PRO A 1 186 ? 4.544 12.955 -8.923 1.00 78.69 186 PRO A CA 1
ATOM 1433 C C . PRO A 1 186 ? 4.689 13.026 -7.397 1.00 78.69 186 PRO A C 1
ATOM 1435 O O . PRO A 1 186 ? 4.658 14.112 -6.820 1.00 78.69 186 PRO A O 1
ATOM 1438 N N . GLY A 1 187 ? 4.884 11.875 -6.742 1.00 76.75 187 GLY A N 1
ATOM 1439 C CA . GLY A 1 187 ? 5.074 11.798 -5.293 1.00 76.75 187 GLY A CA 1
ATOM 1440 C C . GLY A 1 187 ? 6.379 12.443 -4.820 1.00 76.75 187 GLY A C 1
ATOM 1441 O O . GLY A 1 187 ? 6.359 13.241 -3.884 1.00 76.75 187 GLY A O 1
ATOM 1442 N N . LEU A 1 188 ? 7.505 12.147 -5.478 1.00 80.88 188 LEU A N 1
ATOM 1443 C CA . LEU A 1 188 ? 8.799 12.745 -5.132 1.00 80.88 188 LEU A CA 1
ATOM 1444 C C . LEU A 1 188 ? 8.872 14.220 -5.533 1.00 80.88 188 LEU A C 1
ATOM 1446 O O . LEU A 1 188 ? 9.403 15.029 -4.772 1.00 80.88 188 LEU A O 1
ATOM 1450 N N . ALA A 1 189 ? 8.296 14.590 -6.677 1.00 77.56 189 ALA A N 1
ATOM 1451 C CA . ALA A 1 189 ? 8.210 15.975 -7.121 1.00 77.56 189 ALA A CA 1
ATOM 1452 C C . ALA A 1 189 ? 7.412 16.837 -6.128 1.00 77.56 189 ALA A C 1
ATOM 1454 O O . ALA A 1 189 ? 7.853 17.928 -5.766 1.00 77.56 189 ALA A O 1
ATOM 1455 N N . LEU A 1 190 ? 6.270 16.340 -5.633 1.00 78.81 190 LEU A N 1
ATOM 1456 C CA . LEU A 1 190 ? 5.501 17.026 -4.594 1.00 78.81 190 LEU A CA 1
ATOM 1457 C C . LEU A 1 190 ? 6.290 17.125 -3.286 1.00 78.81 190 LEU A C 1
ATOM 1459 O O . LEU A 1 190 ? 6.365 18.206 -2.707 1.00 78.81 190 LEU A O 1
ATOM 1463 N N . LEU A 1 191 ? 6.904 16.027 -2.838 1.00 78.81 191 LEU A N 1
ATOM 1464 C CA . LEU A 1 191 ? 7.682 16.018 -1.600 1.00 78.81 191 LEU A CA 1
ATOM 1465 C C . LEU A 1 191 ? 8.814 17.053 -1.641 1.00 78.81 191 LEU A C 1
ATOM 1467 O O . LEU A 1 191 ? 8.933 17.842 -0.711 1.00 78.81 191 LEU A O 1
ATOM 1471 N N . ARG A 1 192 ? 9.573 17.120 -2.741 1.00 81.69 192 ARG A N 1
ATOM 1472 C CA . ARG A 1 192 ? 10.645 18.113 -2.938 1.00 81.69 192 ARG A CA 1
ATOM 1473 C C . ARG A 1 192 ? 10.141 19.553 -2.897 1.00 81.69 192 ARG A C 1
ATOM 1475 O O . ARG A 1 192 ? 10.810 20.424 -2.346 1.00 81.69 192 ARG A O 1
ATOM 1482 N N . ARG A 1 193 ? 8.956 19.816 -3.460 1.00 77.62 193 ARG A N 1
ATOM 1483 C CA . ARG A 1 193 ? 8.320 21.142 -3.383 1.00 77.62 193 ARG A CA 1
ATOM 1484 C C . ARG A 1 193 ? 7.969 21.516 -1.945 1.00 77.62 193 ARG A C 1
ATOM 1486 O O . ARG A 1 193 ? 8.163 22.665 -1.569 1.00 77.62 193 ARG A O 1
ATOM 1493 N N . LEU A 1 194 ? 7.491 20.557 -1.154 1.00 79.06 194 LEU A N 1
ATOM 1494 C CA . LEU A 1 194 ? 7.116 20.772 0.246 1.00 79.06 194 LEU A CA 1
ATOM 1495 C C . LEU A 1 194 ? 8.329 20.894 1.181 1.00 79.06 194 LEU A C 1
ATOM 1497 O O . LEU A 1 194 ? 8.248 21.601 2.182 1.00 79.06 194 LEU A O 1
ATOM 1501 N N . THR A 1 195 ? 9.448 20.230 0.877 1.00 82.94 195 THR A N 1
ATOM 1502 C CA . THR A 1 195 ? 10.672 20.292 1.698 1.00 82.94 195 THR A CA 1
ATOM 1503 C C . THR A 1 195 ? 11.594 21.458 1.345 1.00 82.94 195 THR A C 1
ATOM 1505 O O . THR A 1 195 ? 12.541 21.717 2.081 1.00 82.94 195 THR A O 1
ATOM 1508 N N . GLY A 1 196 ? 11.315 22.195 0.263 1.00 71.69 196 GLY A N 1
ATOM 1509 C CA . GLY A 1 196 ? 12.134 23.329 -0.179 1.00 71.69 196 GLY A CA 1
ATOM 1510 C C . GLY A 1 196 ? 13.393 22.933 -0.958 1.00 71.69 196 GLY A C 1
ATOM 1511 O O . GLY A 1 196 ? 14.142 23.811 -1.376 1.00 71.69 196 GLY A O 1
ATOM 1512 N N . ASP A 1 197 ? 13.589 21.643 -1.241 1.00 62.91 197 ASP A N 1
ATOM 1513 C CA . ASP A 1 197 ? 14.750 21.114 -1.977 1.00 62.91 197 ASP A CA 1
ATOM 1514 C C . ASP A 1 197 ? 14.716 21.419 -3.493 1.00 62.91 197 ASP A C 1
ATOM 1516 O O . ASP A 1 197 ? 15.531 20.908 -4.257 1.00 62.91 197 ASP A O 1
ATOM 1520 N N . GLY A 1 198 ? 13.760 22.234 -3.954 1.00 54.94 198 GLY A N 1
ATOM 1521 C CA . GLY A 1 198 ? 13.607 22.663 -5.350 1.00 54.94 198 GLY A CA 1
ATOM 1522 C C . GLY A 1 198 ? 14.004 24.117 -5.634 1.00 54.94 198 GLY A C 1
ATOM 1523 O O . GLY A 1 198 ? 13.792 24.578 -6.753 1.00 54.94 198 GLY A O 1
ATOM 1524 N N . ALA A 1 199 ? 14.524 24.856 -4.648 1.00 43.47 199 ALA A N 1
ATOM 1525 C CA . ALA A 1 199 ? 14.949 26.248 -4.804 1.00 43.47 199 ALA A CA 1
ATOM 1526 C C . ALA A 1 199 ? 16.477 26.375 -4.691 1.00 43.47 199 ALA A C 1
ATOM 1528 O O . ALA A 1 199 ? 17.012 26.745 -3.646 1.00 43.47 199 ALA A O 1
ATOM 1529 N N . SER A 1 200 ? 17.171 26.082 -5.792 1.00 41.34 200 SER A N 1
ATOM 1530 C CA . SER A 1 200 ? 18.553 26.517 -6.042 1.00 41.34 200 SER A CA 1
ATOM 1531 C C . SER A 1 200 ? 18.753 26.779 -7.524 1.00 41.34 200 SER A C 1
ATOM 1533 O O . SER A 1 200 ? 18.401 25.863 -8.300 1.00 41.34 200 SER A O 1
#

Secondary structure (DSSP, 8-state):
-----------SSHHHHHHHHHHHHHHHHHHHHHHHHHHHHHHHHHHHHHHHTT--S---S-HHHHHHHHSPPPPP-PSS----EEEE----SEE--TTTT-EEEEEETT-S--EEEEEEEEEEEEEEEEEETTTTEEEEEEEEEEEEEEEGGGTEEEEGGGEEEEE--SGGGGS---HHHHHTSHHHHHHHHHHTTT--

Foldseek 3Di:
DDDDPDDDDDDPPPVVVVVVVVVVVVVVVVVVVVVVVVVVLVVQLVVLVVVLVPDCPPPPDDNVRSVVSNDDDDPDDDDDAAAPEEAEPDPPQFDADPQAQFWKWKDFLVDQWIAIWGWHGWGAPDWDWDADRVVSYIYIYGDDTWIWTGTVVVRDIDINVRIDMDTDPDPVSPDGCHPVNVCPPPVNVVVCVVVVVPPD